Protein AF-A0A1C7W2R6-F1 (afdb_monomer)

Mean predicted aligned error: 15.73 Å

Sequence (231 aa):
MIGLVIIVICIFISVFCYKKIASSSRNKGYGSVRTFFTASISSVFLFIITMGIGVANFFPRDKNSNTVDVPKVPMIKWITSQNMEQVHTLIDKDLKENPALTRKILKEISLYTKDSVERTVAELTYIKYGVGMNEYESILKTTSCFMDFKNGMQRAHSVYSNETRSWQSLNDFKRDIGNGSILQAEIDYRERFNKENMATQKVLKDRFEVCEYNTAQSMKNHLTRQRPVSN

Secondary structure (DSSP, 8-state):
-HHHHHHHHHHHHHHHHHHHHHHHHHHTT--HHHHHHHHHHHHHHHHHHHHHHHHHHHSPPPTTS-----TT------SS-S-HHHHHHHHHHHHHH-HHHHHHHHHHHHHSPTT-HHHHHHHHHHHHHSS-HHHHHHHHTTSHHHHHHHHHHHHHHHHHHHHHHTPPPTTGGGG-TTTTHHHHHHHHHHHHHHHHHHHHHHHHHHHHHHHHHHHHHHSSS----PPP---

Structure (mmCIF, N/CA/C/O backbone):
data_AF-A0A1C7W2R6-F1
#
_entry.id   AF-A0A1C7W2R6-F1
#
loop_
_atom_site.group_PDB
_atom_site.id
_atom_site.type_symbol
_atom_site.label_atom_id
_atom_site.label_alt_id
_atom_site.label_comp_id
_atom_site.label_asym_id
_atom_site.label_entity_id
_atom_site.label_seq_id
_atom_site.pdbx_PDB_ins_code
_atom_site.Cartn_x
_atom_site.Cartn_y
_atom_site.Cartn_z
_atom_site.occupancy
_atom_site.B_iso_or_equiv
_atom_site.auth_seq_id
_atom_site.auth_comp_id
_atom_site.auth_asym_id
_atom_site.auth_atom_id
_atom_site.pdbx_PDB_model_num
ATOM 1 N N . MET A 1 1 ? -13.304 -40.517 -1.888 1.00 57.78 1 MET A N 1
ATOM 2 C CA . MET A 1 1 ? -13.690 -41.295 -3.092 1.00 57.78 1 MET A CA 1
ATOM 3 C C . MET A 1 1 ? -14.846 -40.661 -3.870 1.00 57.78 1 MET A C 1
ATOM 5 O O . MET A 1 1 ? -14.720 -40.529 -5.077 1.00 57.78 1 MET A O 1
ATOM 9 N N . ILE A 1 2 ? -15.911 -40.182 -3.215 1.00 61.28 2 ILE A N 1
ATOM 10 C CA . ILE A 1 2 ? -17.090 -39.566 -3.868 1.00 61.28 2 ILE A CA 1
ATOM 11 C C . ILE A 1 2 ? -16.753 -38.342 -4.744 1.00 61.28 2 ILE A C 1
ATOM 13 O O . ILE A 1 2 ? -17.258 -38.233 -5.856 1.00 61.28 2 ILE A O 1
ATOM 17 N N . GLY A 1 3 ? -15.839 -37.465 -4.311 1.00 59.97 3 GLY A N 1
ATOM 18 C CA . GLY A 1 3 ? -15.418 -36.312 -5.124 1.00 59.97 3 GLY A CA 1
ATOM 19 C C . GLY A 1 3 ? -14.763 -36.699 -6.458 1.00 59.97 3 GLY A C 1
ATOM 20 O O . GLY A 1 3 ? -14.994 -36.049 -7.472 1.00 59.97 3 GLY A O 1
ATOM 21 N N . LEU A 1 4 ? -14.019 -37.809 -6.485 1.00 67.06 4 LEU A N 1
ATOM 22 C CA . LEU A 1 4 ? -13.398 -38.330 -7.706 1.00 67.06 4 LEU A CA 1
ATOM 23 C C . LEU A 1 4 ? -14.471 -38.883 -8.661 1.00 67.06 4 LEU A C 1
ATOM 25 O O . LEU A 1 4 ? -14.407 -38.638 -9.860 1.00 67.06 4 LEU A O 1
ATOM 29 N N . VAL A 1 5 ? -15.517 -39.524 -8.125 1.00 74.44 5 VAL A N 1
ATOM 30 C CA . VAL A 1 5 ? -16.673 -40.001 -8.906 1.00 74.44 5 VAL A CA 1
ATOM 31 C C . VAL A 1 5 ? -17.418 -38.837 -9.574 1.00 74.44 5 VAL A C 1
ATOM 33 O O . VAL A 1 5 ? -17.753 -38.927 -10.752 1.00 74.44 5 VAL A O 1
ATOM 36 N N . ILE A 1 6 ? -17.613 -37.714 -8.874 1.00 68.62 6 ILE A N 1
ATOM 37 C CA . ILE A 1 6 ? -18.272 -36.519 -9.432 1.00 68.62 6 ILE A CA 1
ATOM 38 C C . ILE A 1 6 ? -17.428 -35.895 -10.547 1.00 68.62 6 ILE A C 1
ATOM 40 O O . ILE A 1 6 ? -17.962 -35.562 -11.602 1.00 68.62 6 ILE A O 1
ATOM 44 N N . ILE A 1 7 ? -16.109 -35.790 -10.356 1.00 71.88 7 ILE A N 1
ATOM 45 C CA . ILE A 1 7 ? -15.194 -35.286 -11.390 1.00 71.88 7 ILE A CA 1
ATOM 46 C C . ILE A 1 7 ? -15.281 -36.155 -12.648 1.00 71.88 7 ILE A C 1
ATOM 48 O O . ILE A 1 7 ? -15.404 -35.626 -13.752 1.00 71.88 7 ILE A O 1
ATOM 52 N N . VAL A 1 8 ? -15.293 -37.480 -12.488 1.00 78.25 8 VAL A N 1
ATOM 53 C CA . VAL A 1 8 ? -15.426 -38.420 -13.607 1.00 78.25 8 VAL A CA 1
ATOM 54 C C . VAL A 1 8 ? -16.766 -38.231 -14.329 1.00 78.25 8 VAL A C 1
ATOM 56 O O . VAL A 1 8 ? -16.780 -38.124 -15.554 1.00 78.25 8 VAL A O 1
ATOM 59 N N . ILE A 1 9 ? -17.880 -38.091 -13.602 1.00 77.62 9 ILE A N 1
ATOM 60 C CA . ILE A 1 9 ? -19.207 -37.832 -14.194 1.00 77.62 9 ILE A CA 1
ATOM 61 C C . ILE A 1 9 ? -19.229 -36.498 -14.960 1.00 77.62 9 ILE A C 1
ATOM 63 O O . ILE A 1 9 ? -19.715 -36.447 -16.091 1.00 77.62 9 ILE A O 1
ATOM 67 N N . CYS A 1 10 ? -18.653 -35.431 -14.400 1.00 69.88 10 CYS A N 1
ATOM 68 C CA . CYS A 1 10 ? -18.562 -34.126 -15.062 1.00 69.88 10 CYS A CA 1
ATOM 69 C C . CYS A 1 10 ? -17.722 -34.185 -16.349 1.00 69.88 10 CYS A C 1
ATOM 71 O O . CYS A 1 10 ? -18.088 -33.562 -17.348 1.00 69.88 10 CYS A O 1
ATOM 73 N N . ILE A 1 11 ? -16.636 -34.967 -16.361 1.00 76.75 11 ILE A N 1
ATOM 74 C CA . ILE A 1 11 ? -15.824 -35.204 -17.565 1.00 76.75 11 ILE A CA 1
ATOM 75 C C . ILE A 1 11 ? -16.655 -35.927 -18.633 1.00 76.75 11 ILE A C 1
ATOM 77 O O . ILE A 1 11 ? -16.684 -35.483 -19.781 1.00 76.75 11 ILE A O 1
ATOM 81 N N . PHE A 1 12 ? -17.387 -36.985 -18.267 1.00 78.56 12 PHE A N 1
ATOM 82 C CA . PHE A 1 12 ? -18.244 -37.716 -19.208 1.00 78.56 12 PHE A CA 1
ATOM 83 C C . PHE A 1 12 ? -19.330 -36.825 -19.826 1.00 78.56 12 PHE A C 1
ATOM 85 O O . PHE A 1 12 ? -19.518 -36.847 -21.044 1.00 78.56 12 PHE A O 1
ATOM 92 N N . ILE A 1 13 ? -20.003 -36.000 -19.018 1.00 74.69 13 ILE A N 1
ATOM 93 C CA . ILE A 1 13 ? -21.027 -35.057 -19.499 1.00 74.69 13 ILE A CA 1
ATOM 94 C C . ILE A 1 13 ? -20.403 -34.012 -20.436 1.00 74.69 13 ILE A C 1
ATOM 96 O O . ILE A 1 13 ? -20.948 -33.740 -21.506 1.00 74.69 13 ILE A O 1
ATOM 100 N N . SER A 1 14 ? -19.237 -33.465 -20.079 1.00 70.69 14 SER A N 1
ATOM 101 C CA . SER A 1 14 ? -18.524 -32.469 -20.886 1.00 70.69 14 SER A CA 1
ATOM 102 C C . SER A 1 14 ? -18.114 -33.021 -22.258 1.00 70.69 14 SER A C 1
ATOM 104 O O . SER A 1 14 ? -18.390 -32.400 -23.288 1.00 70.69 14 SER A O 1
ATOM 106 N N . VAL A 1 15 ? -17.558 -34.239 -22.300 1.00 75.38 15 VAL A N 1
ATOM 107 C CA . VAL A 1 15 ? -17.177 -34.924 -23.549 1.00 75.38 15 VAL A CA 1
ATOM 108 C C . VAL A 1 15 ? -18.403 -35.246 -24.409 1.00 75.38 15 VAL A C 1
ATOM 110 O O . VAL A 1 15 ? -18.366 -35.085 -25.632 1.00 75.38 15 VAL A O 1
ATOM 113 N N . PHE A 1 16 ? -19.513 -35.659 -23.792 1.00 74.75 16 PHE A N 1
ATOM 114 C CA . PHE A 1 16 ? -20.752 -35.954 -24.510 1.00 74.75 16 PHE A CA 1
ATOM 115 C C . PHE A 1 16 ? -21.363 -34.695 -25.146 1.00 74.75 16 PHE A C 1
ATOM 117 O O . PHE A 1 16 ? -21.721 -34.700 -26.329 1.00 74.75 16 PHE A O 1
ATOM 124 N N . CYS A 1 17 ? -21.410 -33.589 -24.397 1.00 70.25 17 CYS A N 1
ATOM 125 C CA . CYS A 1 17 ? -21.855 -32.287 -24.893 1.00 70.25 17 CYS A CA 1
ATOM 126 C C . CYS A 1 17 ? -20.946 -31.767 -26.012 1.00 70.25 17 CYS A C 1
ATOM 128 O O . CYS A 1 17 ? -21.448 -31.343 -27.055 1.00 70.25 17 CYS A O 1
ATOM 130 N N . TYR A 1 18 ? -19.624 -31.885 -25.853 1.00 73.75 18 TYR A N 1
ATOM 131 C CA . TYR A 1 18 ? -18.657 -31.528 -26.890 1.00 73.75 18 TYR A CA 1
ATOM 132 C C . TYR A 1 18 ? -18.916 -32.299 -28.190 1.00 73.75 18 TYR A C 1
ATOM 134 O O . TYR A 1 18 ? -19.036 -31.692 -29.254 1.00 73.75 18 TYR A O 1
ATOM 142 N N . LYS A 1 19 ? -19.081 -33.628 -28.119 1.00 72.69 19 LYS A N 1
ATOM 143 C CA . LYS A 1 19 ? -19.303 -34.475 -29.303 1.00 72.69 19 LYS A CA 1
ATOM 144 C C . LYS A 1 19 ? -20.592 -34.102 -30.045 1.00 72.69 19 LYS A C 1
ATOM 146 O O . LYS A 1 19 ? -20.582 -34.028 -31.273 1.00 72.69 19 LYS A O 1
ATOM 151 N N . LYS A 1 20 ? -21.673 -33.814 -29.310 1.00 73.94 20 LYS A N 1
ATOM 152 C CA . LYS A 1 20 ? -22.982 -33.425 -29.867 1.00 73.94 20 LYS A CA 1
ATOM 153 C C . LYS A 1 20 ? -22.972 -32.023 -30.490 1.00 73.94 20 LYS A C 1
ATOM 155 O O . LYS A 1 20 ? -23.588 -31.802 -31.534 1.00 73.94 20 LYS A O 1
ATOM 160 N N . ILE A 1 21 ? -22.261 -31.074 -29.879 1.00 67.00 21 ILE A N 1
ATOM 161 C CA . ILE A 1 21 ? -22.125 -29.705 -30.399 1.00 67.00 21 ILE A CA 1
ATOM 162 C C . ILE A 1 21 ? -21.193 -29.688 -31.616 1.00 67.00 21 ILE A C 1
ATOM 164 O O . ILE A 1 21 ? -21.527 -29.083 -32.632 1.00 67.00 21 ILE A O 1
ATOM 168 N N . ALA A 1 22 ? -20.073 -30.411 -31.566 1.00 65.88 22 ALA A N 1
ATOM 169 C CA . ALA A 1 22 ? -19.141 -30.517 -32.683 1.00 65.88 22 ALA A CA 1
ATOM 170 C C . ALA A 1 22 ? -19.785 -31.165 -33.922 1.00 65.88 22 ALA A C 1
ATOM 172 O O . ALA A 1 22 ? -19.548 -30.702 -35.039 1.00 65.88 22 ALA A O 1
ATOM 173 N N . SER A 1 23 ? -20.637 -32.188 -33.754 1.00 72.00 23 SER A N 1
ATOM 174 C CA . SER A 1 23 ? -21.376 -32.788 -34.876 1.00 72.00 23 SER A CA 1
ATOM 175 C C . SER A 1 23 ? -22.436 -31.843 -35.450 1.00 72.00 23 SER A C 1
ATOM 177 O O . SER A 1 23 ? -22.565 -31.733 -36.665 1.00 72.00 23 SER A O 1
ATOM 179 N N . SER A 1 24 ? -23.158 -31.109 -34.595 1.00 67.88 24 SER A N 1
ATOM 180 C CA . SER A 1 24 ? -24.162 -30.125 -35.026 1.00 67.88 24 SER A CA 1
ATOM 181 C C . SER A 1 24 ? -23.537 -28.954 -35.797 1.00 67.88 24 SER A C 1
ATOM 183 O O . SER A 1 24 ? -24.044 -28.550 -36.842 1.00 67.88 24 SER A O 1
ATOM 185 N N . SER A 1 25 ? -22.391 -28.447 -35.335 1.00 59.25 25 SER A N 1
ATOM 186 C CA . SER A 1 25 ? -21.660 -27.358 -35.996 1.00 59.25 25 SER A CA 1
ATOM 187 C C . SER A 1 25 ? -21.009 -27.792 -37.313 1.00 59.25 25 SER A C 1
ATOM 189 O O . SER A 1 25 ? -21.020 -27.020 -38.273 1.00 59.25 25 SER A O 1
ATOM 191 N N . ARG A 1 26 ? -20.520 -29.041 -37.404 1.00 61.09 26 ARG A N 1
ATOM 192 C CA . ARG A 1 26 ? -20.046 -29.631 -38.670 1.00 61.09 26 ARG A CA 1
ATOM 193 C C . ARG A 1 26 ? -21.174 -29.787 -39.694 1.00 61.09 26 ARG A C 1
ATOM 195 O O . ARG A 1 26 ? -20.975 -29.424 -40.848 1.00 61.09 26 ARG A O 1
ATOM 202 N N . ASN A 1 27 ? -22.366 -30.218 -39.272 1.00 68.38 27 ASN A N 1
ATOM 203 C CA . ASN A 1 27 ? -23.533 -30.341 -40.159 1.00 68.38 27 ASN A CA 1
ATOM 204 C C . ASN A 1 27 ? -24.050 -28.989 -40.686 1.00 68.38 27 ASN A C 1
ATOM 206 O O . ASN A 1 27 ? -24.755 -28.957 -41.688 1.00 68.38 27 ASN A O 1
ATOM 210 N N . LYS A 1 28 ? -23.694 -27.872 -40.037 1.00 67.38 28 LYS A N 1
ATOM 211 C CA . LYS A 1 28 ? -24.046 -26.505 -40.458 1.00 67.38 28 LYS A CA 1
ATOM 212 C C . LYS A 1 28 ? -22.974 -25.822 -41.323 1.00 67.38 28 LYS A C 1
ATOM 214 O O . LYS A 1 28 ? -23.109 -24.642 -41.623 1.00 67.38 28 LYS A O 1
ATOM 219 N N . GLY A 1 29 ? -21.912 -26.534 -41.714 1.00 56.12 29 GLY A N 1
ATOM 220 C CA . GLY A 1 29 ? -20.885 -26.018 -42.630 1.00 56.12 29 GLY A CA 1
ATOM 221 C C . GLY A 1 29 ? -19.893 -25.022 -42.014 1.00 56.12 29 GLY A C 1
ATOM 222 O O . GLY A 1 29 ? -19.159 -24.360 -42.746 1.00 56.12 29 GLY A O 1
ATOM 223 N N . TYR A 1 30 ? -19.829 -24.897 -40.683 1.00 57.81 30 TYR A N 1
ATOM 224 C CA . TYR A 1 30 ? -18.840 -24.031 -40.035 1.00 57.81 30 TYR A CA 1
ATOM 225 C C . TYR A 1 30 ? -17.434 -24.640 -40.120 1.00 57.81 30 TYR A C 1
ATOM 227 O O . TYR A 1 30 ? -17.214 -25.789 -39.730 1.00 57.81 30 TYR A O 1
ATOM 235 N N . GLY A 1 31 ? -16.465 -23.844 -40.594 1.00 58.00 31 GLY A N 1
ATOM 236 C CA . GLY A 1 31 ? -15.065 -24.252 -40.744 1.00 58.00 31 GLY A CA 1
ATOM 237 C C . GLY A 1 31 ? -14.486 -24.916 -39.486 1.00 58.00 31 GLY A C 1
ATOM 238 O O . GLY A 1 31 ? -14.821 -24.549 -38.357 1.00 58.00 31 GLY A O 1
ATOM 239 N N . SER A 1 32 ? -13.604 -25.900 -39.695 1.00 59.94 32 SER A N 1
ATOM 240 C CA . SER A 1 32 ? -13.095 -26.832 -38.669 1.00 59.94 32 SER A CA 1
ATOM 241 C C . SER A 1 32 ? -12.623 -26.145 -37.375 1.00 59.94 32 SER A C 1
ATOM 243 O O . SER A 1 32 ? -12.959 -26.581 -36.274 1.00 59.94 32 SER A O 1
ATOM 245 N N . VAL A 1 33 ? -11.928 -25.009 -37.504 1.00 59.56 33 VAL A N 1
ATOM 246 C CA . VAL A 1 33 ? -11.376 -24.242 -36.374 1.00 59.56 33 VAL A CA 1
ATOM 247 C C . VAL A 1 33 ? -12.474 -23.567 -35.546 1.00 59.56 33 VAL A C 1
ATOM 249 O O . VAL A 1 33 ? -12.454 -23.6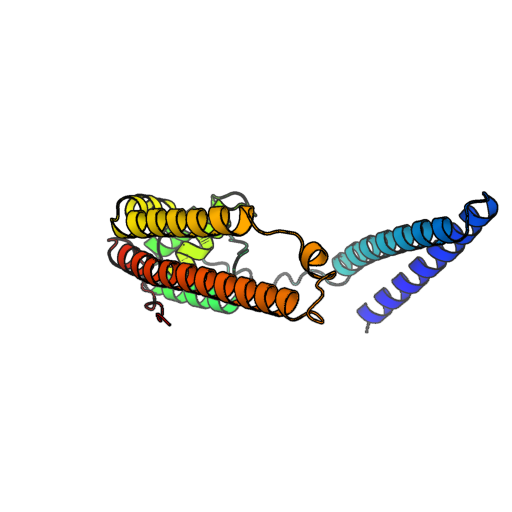20 -34.319 1.00 59.56 33 VAL A O 1
ATOM 252 N N . ARG A 1 34 ? -13.484 -22.978 -36.198 1.00 59.34 34 ARG A N 1
ATOM 253 C CA . ARG A 1 34 ? -14.573 -22.264 -35.511 1.00 59.34 34 ARG A CA 1
ATOM 254 C C . ARG A 1 34 ? -15.457 -23.233 -34.726 1.00 59.34 34 ARG A C 1
ATOM 256 O O . ARG A 1 34 ? -15.836 -22.946 -33.597 1.00 59.34 34 ARG A O 1
ATOM 263 N N . THR A 1 35 ? -15.687 -24.422 -35.279 1.00 60.41 35 THR A N 1
ATOM 264 C CA . THR A 1 35 ? -16.398 -25.510 -34.597 1.00 60.41 35 THR A CA 1
ATOM 265 C C . THR A 1 35 ? -15.650 -26.003 -33.353 1.00 60.41 35 THR A C 1
ATOM 267 O O . THR A 1 35 ? -16.279 -26.243 -32.322 1.00 60.41 35 THR A O 1
ATOM 270 N N . PHE A 1 36 ? -14.318 -26.100 -33.418 1.00 64.25 36 PHE A N 1
ATOM 271 C CA . PHE A 1 36 ? -13.489 -26.522 -32.287 1.00 64.25 36 PHE A CA 1
ATOM 272 C C . PHE A 1 36 ? -13.554 -25.536 -31.112 1.00 64.25 36 PHE A C 1
ATOM 274 O O . PHE A 1 36 ? -13.775 -25.952 -29.975 1.00 64.25 36 PHE A O 1
ATOM 281 N N . PHE A 1 37 ? -13.433 -24.231 -31.377 1.00 66.50 37 PHE A N 1
ATOM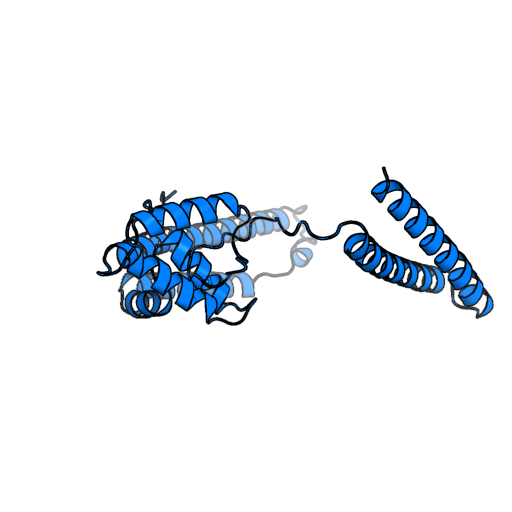 282 C CA . PHE A 1 37 ? -13.510 -23.216 -30.322 1.00 66.50 37 PHE A CA 1
ATOM 283 C C . PHE A 1 37 ? -14.911 -23.106 -29.720 1.00 66.50 37 PHE A C 1
ATOM 285 O O . PHE A 1 37 ? -15.046 -23.086 -28.499 1.00 66.50 37 PHE A O 1
ATOM 292 N N . THR A 1 38 ? -15.966 -23.094 -30.541 1.00 66.50 38 THR A N 1
ATOM 293 C CA . THR A 1 38 ? -17.341 -22.990 -30.029 1.00 66.50 38 THR A CA 1
ATOM 294 C C . THR A 1 38 ? -17.730 -24.201 -29.177 1.00 66.50 38 THR A C 1
ATOM 296 O O . THR A 1 38 ? -18.349 -24.033 -28.126 1.00 66.50 38 THR A O 1
ATOM 299 N N . ALA A 1 39 ? -17.334 -25.413 -29.578 1.00 61.34 39 ALA A N 1
ATOM 300 C CA . ALA A 1 39 ? -17.608 -26.618 -28.800 1.00 61.34 39 ALA A CA 1
ATOM 301 C C . ALA A 1 39 ? -16.783 -26.673 -27.501 1.00 61.34 39 ALA A C 1
ATOM 303 O O . ALA A 1 39 ? -17.347 -26.975 -26.452 1.00 61.34 39 ALA A O 1
ATOM 304 N N . SER A 1 40 ? -15.490 -26.323 -27.549 1.00 66.94 40 SER A N 1
ATOM 305 C CA . SER A 1 40 ? -14.607 -26.324 -26.370 1.00 66.94 40 SER A CA 1
ATOM 306 C C . SER A 1 40 ? -15.004 -25.277 -25.328 1.00 66.94 40 SER A C 1
ATOM 308 O O . SER A 1 40 ? -15.024 -25.562 -24.133 1.00 66.94 40 SER A O 1
ATOM 310 N N . ILE A 1 41 ? -15.367 -24.066 -25.760 1.00 71.94 41 ILE A N 1
ATOM 311 C CA . ILE A 1 41 ? -15.799 -23.004 -24.843 1.00 71.94 41 ILE A CA 1
ATOM 312 C C . ILE A 1 41 ? -17.105 -23.416 -24.151 1.00 71.94 41 ILE A C 1
ATOM 314 O O . ILE A 1 41 ? -17.214 -23.332 -22.928 1.00 71.94 41 ILE A O 1
ATOM 318 N N . SER A 1 42 ? -18.073 -23.940 -24.908 1.00 67.88 42 SER A N 1
ATOM 319 C CA . SER A 1 42 ? -19.353 -24.387 -2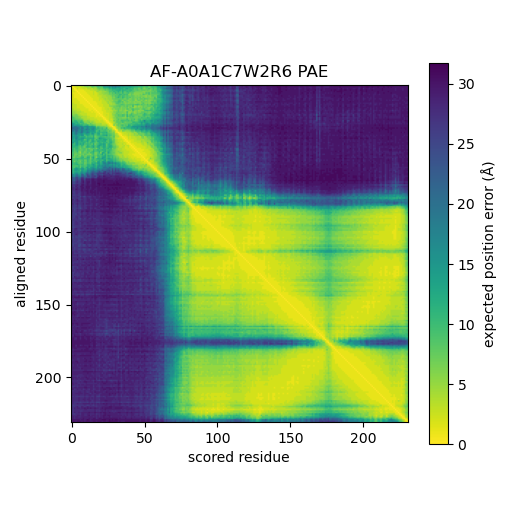4.350 1.00 67.88 42 SER A CA 1
ATOM 320 C C . SER A 1 42 ? -19.196 -25.534 -23.342 1.00 67.88 42 SER A C 1
ATOM 322 O O . SER A 1 42 ? -19.853 -25.520 -22.299 1.00 67.88 42 SER A O 1
ATOM 324 N N . SER A 1 43 ? -18.301 -26.494 -23.600 1.00 67.94 43 SER A N 1
ATOM 325 C CA . SER A 1 43 ? -18.066 -27.622 -22.693 1.00 67.94 43 SER A CA 1
ATOM 326 C C . SER A 1 43 ? -17.350 -27.210 -21.401 1.00 67.94 43 SER A C 1
ATOM 328 O O . SER A 1 43 ? -17.672 -27.731 -20.335 1.00 67.94 43 SER A O 1
ATOM 330 N N . VAL A 1 44 ? -16.432 -26.236 -21.461 1.00 72.50 44 VAL A N 1
ATOM 331 C CA . VAL A 1 44 ? -15.763 -25.684 -20.267 1.00 72.50 44 VAL A CA 1
ATOM 332 C C . VAL A 1 44 ? -16.751 -24.920 -19.384 1.00 72.50 44 VAL A C 1
ATOM 334 O O . VAL A 1 44 ? -16.760 -25.119 -18.170 1.00 72.50 44 VAL A O 1
ATOM 337 N N . PHE A 1 45 ? -17.633 -24.106 -19.970 1.00 74.81 45 PHE A N 1
ATOM 338 C CA . PHE A 1 45 ? -18.662 -23.399 -19.200 1.00 74.81 45 PHE A CA 1
ATOM 339 C C . PHE A 1 45 ? -19.628 -24.360 -18.499 1.00 74.81 45 PHE A C 1
ATOM 341 O O . PHE A 1 45 ? -19.913 -24.188 -17.313 1.00 74.81 45 PHE A O 1
ATOM 348 N N . LEU A 1 46 ? -20.084 -25.407 -19.194 1.00 71.00 46 LEU A N 1
ATOM 349 C CA . LEU A 1 46 ? -20.918 -26.450 -18.593 1.00 71.00 46 LEU A CA 1
ATOM 350 C C . LEU A 1 46 ? -20.190 -27.174 -17.458 1.00 71.00 46 LEU A C 1
ATOM 352 O O . LEU A 1 46 ? -20.773 -27.370 -16.394 1.00 71.00 46 LEU A O 1
ATOM 356 N N . PHE A 1 47 ? -18.912 -27.507 -17.645 1.00 72.44 47 PHE A N 1
ATOM 357 C CA . PHE A 1 47 ? -18.099 -28.134 -16.608 1.00 72.44 47 PHE A CA 1
ATOM 358 C C . PHE A 1 47 ? -18.022 -27.266 -15.344 1.00 72.44 47 PHE A C 1
ATOM 360 O O . PHE A 1 47 ? -18.326 -27.756 -14.260 1.00 72.44 47 PHE A O 1
ATOM 367 N N . ILE A 1 48 ? -17.727 -25.968 -15.473 1.00 75.62 48 ILE A N 1
ATOM 368 C CA . ILE A 1 48 ? -17.647 -25.036 -14.334 1.00 75.62 48 ILE A CA 1
ATOM 369 C C . ILE A 1 48 ? -18.989 -24.932 -13.598 1.00 75.62 48 ILE A C 1
ATOM 371 O O . ILE A 1 48 ? -19.017 -24.988 -12.370 1.00 75.62 48 ILE A O 1
ATOM 375 N N . ILE A 1 49 ? -20.107 -24.835 -14.325 1.00 75.62 49 ILE A N 1
ATOM 376 C CA . ILE A 1 49 ? -21.445 -24.749 -13.717 1.00 75.62 49 ILE A CA 1
ATOM 377 C C . ILE A 1 49 ? -21.790 -26.053 -12.985 1.00 75.62 49 ILE A C 1
ATOM 379 O O . ILE A 1 49 ? -22.204 -26.023 -11.826 1.00 75.62 49 ILE A O 1
ATOM 383 N N . THR A 1 50 ? -21.575 -27.209 -13.622 1.00 69.12 50 THR A N 1
ATOM 384 C CA . THR A 1 50 ? -21.853 -28.519 -13.004 1.00 69.12 50 THR A CA 1
ATOM 385 C C . THR A 1 50 ? -20.952 -28.806 -11.808 1.00 69.12 50 THR A C 1
ATOM 387 O O . THR A 1 50 ? -21.422 -29.344 -10.809 1.00 69.12 50 THR A O 1
ATOM 390 N N . MET A 1 51 ? -19.686 -28.391 -11.861 1.00 69.38 51 MET A N 1
ATOM 391 C CA . MET A 1 51 ? -18.747 -28.515 -10.753 1.00 69.38 51 MET A CA 1
ATOM 392 C C . MET A 1 51 ? -19.114 -27.560 -9.615 1.00 69.38 51 MET A C 1
ATOM 394 O O . MET A 1 51 ? -19.085 -27.973 -8.464 1.00 69.38 51 MET A O 1
ATOM 398 N N . GLY A 1 52 ? -19.535 -26.327 -9.906 1.00 67.56 52 GLY A N 1
ATOM 399 C CA . GLY A 1 52 ? -20.002 -25.380 -8.891 1.00 67.56 52 GLY A CA 1
ATOM 400 C C . GLY A 1 52 ? -21.223 -25.892 -8.123 1.00 67.56 52 GLY A C 1
ATOM 401 O O . GLY A 1 52 ? -21.238 -25.857 -6.894 1.00 67.56 52 GLY A O 1
ATOM 402 N N . ILE A 1 53 ? -22.213 -26.442 -8.833 1.00 70.25 53 ILE A N 1
ATOM 403 C CA . ILE A 1 53 ? -23.417 -27.023 -8.218 1.00 70.25 53 ILE A CA 1
ATOM 404 C C . ILE A 1 53 ? -23.085 -28.338 -7.492 1.00 70.25 53 ILE A C 1
ATOM 406 O O . ILE A 1 53 ? -23.535 -28.561 -6.369 1.00 70.25 53 ILE A O 1
ATOM 410 N N . GLY A 1 54 ? -22.273 -29.202 -8.109 1.00 61.19 54 GLY A N 1
ATOM 411 C CA . GLY A 1 54 ? -21.870 -30.486 -7.537 1.00 61.19 54 GLY A CA 1
ATOM 412 C C . GLY A 1 54 ? -21.037 -30.328 -6.266 1.00 61.19 54 GLY A C 1
ATOM 413 O O . GLY A 1 54 ? -21.295 -30.997 -5.271 1.00 61.19 54 GLY A O 1
ATOM 414 N N . VAL A 1 55 ? -20.082 -29.398 -6.250 1.00 60.47 55 VAL A N 1
ATOM 415 C CA . VAL A 1 55 ? -19.256 -29.125 -5.067 1.00 60.47 55 VAL A CA 1
ATOM 416 C C . VAL A 1 55 ? -20.093 -28.502 -3.948 1.00 60.47 55 VAL A C 1
ATOM 418 O O . VAL A 1 55 ? -19.949 -28.918 -2.804 1.00 60.47 55 VAL A O 1
ATOM 421 N N . ALA A 1 56 ? -21.014 -27.582 -4.259 1.00 57.44 56 ALA A N 1
ATOM 422 C CA . ALA A 1 56 ? -21.862 -26.935 -3.253 1.00 57.44 56 ALA A CA 1
ATOM 423 C C . ALA A 1 56 ? -22.849 -27.893 -2.556 1.00 57.44 56 ALA A C 1
ATOM 425 O O . ALA A 1 56 ? -23.152 -27.695 -1.381 1.00 57.44 56 ALA A O 1
ATOM 426 N N . ASN A 1 57 ? -23.332 -28.928 -3.254 1.00 56.44 57 ASN A N 1
ATOM 427 C CA . ASN A 1 57 ? -24.285 -29.896 -2.696 1.00 56.44 57 ASN A CA 1
ATOM 428 C C . ASN A 1 57 ? -23.621 -31.109 -2.021 1.00 56.44 57 ASN A C 1
ATOM 430 O O . ASN A 1 57 ? -24.217 -31.689 -1.118 1.00 56.44 57 ASN A O 1
ATOM 434 N N . PHE A 1 58 ? -22.412 -31.507 -2.438 1.00 56.12 58 PHE A N 1
ATOM 435 C CA . PHE A 1 58 ? -21.737 -32.705 -1.907 1.00 56.12 58 PHE A CA 1
ATOM 436 C C . PHE A 1 58 ? -20.634 -32.416 -0.890 1.00 56.12 58 PHE A C 1
ATOM 438 O O . PHE A 1 58 ? -20.290 -33.302 -0.109 1.00 56.12 58 PHE A O 1
ATOM 445 N N . PHE A 1 59 ? -20.119 -31.188 -0.857 1.00 51.94 59 PHE A N 1
ATOM 446 C CA . PHE A 1 59 ? -19.373 -30.663 0.279 1.00 51.94 59 PHE A CA 1
ATOM 447 C C . PHE A 1 59 ? -20.269 -29.637 0.970 1.00 51.94 59 PHE A C 1
ATOM 449 O O . PHE A 1 59 ? -20.099 -28.435 0.740 1.00 51.94 59 PHE A O 1
ATOM 456 N N . PRO A 1 60 ? -21.264 -30.071 1.776 1.00 47.88 60 PRO A N 1
ATOM 457 C CA . PRO A 1 60 ? -21.927 -29.143 2.670 1.00 47.88 60 PRO A CA 1
ATOM 458 C C . PRO A 1 60 ? -20.822 -28.460 3.463 1.00 47.88 60 PRO A C 1
ATOM 460 O O . PRO A 1 60 ? -20.008 -29.111 4.115 1.00 47.88 60 PRO A O 1
ATOM 463 N N . ARG A 1 61 ? -20.749 -27.140 3.308 1.00 41.12 61 ARG A N 1
ATOM 464 C CA . ARG A 1 61 ? -19.843 -26.280 4.056 1.00 41.12 61 ARG A CA 1
ATOM 465 C C . ARG A 1 61 ? -19.974 -26.691 5.518 1.00 41.12 61 ARG A C 1
ATOM 467 O O . ARG A 1 61 ? -21.080 -26.598 6.056 1.00 41.12 61 ARG A O 1
ATOM 474 N N . ASP A 1 62 ? -18.897 -27.192 6.119 1.00 39.81 62 ASP A N 1
ATOM 475 C CA . ASP A 1 62 ? -18.907 -27.507 7.541 1.00 39.81 62 ASP A CA 1
ATOM 476 C C . ASP A 1 62 ? -19.438 -26.274 8.267 1.00 39.81 62 ASP A C 1
ATOM 478 O O . ASP A 1 62 ? -18.868 -25.184 8.174 1.00 39.81 62 ASP A O 1
ATOM 482 N N . LYS A 1 63 ? -20.549 -26.435 8.995 1.00 42.78 63 LYS A N 1
ATOM 483 C CA . LYS A 1 63 ? -21.077 -25.388 9.884 1.00 42.78 63 LYS A CA 1
ATOM 484 C C . LYS A 1 63 ? -20.081 -25.030 10.998 1.00 42.78 63 LYS A C 1
ATOM 486 O O . LYS A 1 63 ? -20.300 -24.059 11.706 1.00 42.78 63 LYS A O 1
ATOM 491 N N . ASN A 1 64 ? -18.972 -25.768 11.075 1.00 43.09 64 ASN A N 1
ATOM 492 C CA . ASN A 1 64 ? -17.822 -25.532 11.931 1.00 43.09 64 ASN A CA 1
ATOM 493 C C . ASN A 1 64 ? -16.567 -25.106 11.144 1.00 43.09 64 ASN A C 1
ATOM 495 O O . ASN A 1 64 ? -15.453 -25.350 11.598 1.00 43.09 64 ASN A O 1
ATOM 499 N N . SER A 1 65 ? -16.694 -24.434 9.990 1.00 39.22 65 SER A N 1
ATOM 500 C CA . SER A 1 65 ? -15.578 -23.628 9.471 1.00 39.22 65 SER A CA 1
ATOM 501 C C . SER A 1 65 ? -15.449 -22.356 10.319 1.00 39.22 65 SER A C 1
ATOM 503 O O . SER A 1 65 ? -15.899 -21.289 9.905 1.00 39.22 65 SER A O 1
ATOM 505 N N . ASN A 1 66 ? -14.927 -22.523 11.539 1.00 44.72 66 ASN A N 1
ATOM 506 C CA . ASN A 1 66 ? -14.486 -21.517 12.509 1.00 44.72 66 ASN A CA 1
ATOM 507 C C . ASN A 1 66 ? -14.999 -20.098 12.249 1.00 44.72 66 ASN A C 1
ATOM 509 O O . ASN A 1 66 ? -14.261 -19.157 11.960 1.00 44.72 66 ASN A O 1
ATOM 513 N N . THR A 1 67 ? -16.308 -19.954 12.398 1.00 40.97 67 THR A N 1
ATOM 514 C CA . THR A 1 67 ? -16.918 -18.698 12.780 1.00 40.97 67 THR A CA 1
ATOM 515 C C . THR A 1 67 ? -16.494 -18.462 14.220 1.00 40.97 67 THR A C 1
ATOM 517 O O . THR A 1 67 ? -17.051 -19.067 15.135 1.00 40.97 67 THR A O 1
ATOM 520 N N . VAL A 1 68 ? -15.460 -17.649 14.429 1.00 38.75 68 VAL A N 1
ATOM 521 C CA . VAL A 1 68 ? -15.148 -17.175 15.776 1.00 38.75 68 VAL A CA 1
ATOM 522 C C . VAL A 1 68 ? -16.303 -16.269 16.181 1.00 38.75 68 VAL A C 1
ATOM 524 O O . VAL A 1 68 ? -16.390 -15.119 15.750 1.00 38.75 68 VAL A O 1
ATOM 527 N N . ASP A 1 69 ? -17.216 -16.819 16.973 1.00 38.09 69 ASP A N 1
ATOM 528 C CA . ASP A 1 69 ? -18.243 -16.072 17.683 1.00 38.09 69 ASP A CA 1
ATOM 529 C C . ASP A 1 69 ? -17.539 -15.323 18.826 1.00 38.09 69 ASP A C 1
ATOM 531 O O . ASP A 1 69 ? -17.599 -15.689 19.999 1.00 38.09 69 ASP A O 1
ATOM 535 N N . VAL A 1 70 ? -16.750 -14.302 18.467 1.00 41.28 70 VAL A N 1
ATOM 536 C CA . VAL A 1 70 ? -16.266 -13.325 19.441 1.00 41.28 70 VAL A CA 1
ATOM 537 C C . VAL A 1 70 ? -17.524 -12.610 19.926 1.00 41.28 70 VAL A C 1
ATOM 539 O O . VAL A 1 70 ? -18.185 -11.961 19.106 1.00 41.28 70 VAL A O 1
ATOM 542 N N . PRO A 1 71 ? -17.891 -12.684 21.218 1.00 39.44 71 PRO A N 1
ATOM 543 C CA . PRO A 1 71 ? -19.159 -12.145 21.682 1.00 39.44 71 PRO A CA 1
ATOM 544 C C . PRO A 1 71 ? -19.237 -10.652 21.328 1.00 39.44 71 PRO A C 1
ATOM 546 O O . PRO A 1 71 ? -18.504 -9.833 21.888 1.00 39.44 71 PRO A O 1
ATOM 549 N N . LYS A 1 72 ? -20.121 -10.315 20.377 1.00 42.69 72 LYS A N 1
ATOM 550 C CA . LYS A 1 72 ? -20.373 -8.968 19.823 1.00 42.69 72 LYS A CA 1
ATOM 551 C C . LYS A 1 72 ? -19.289 -8.352 18.913 1.00 42.69 72 LYS A C 1
ATOM 553 O O . LYS A 1 72 ? -19.131 -7.130 18.931 1.00 42.69 72 LYS A O 1
ATOM 558 N N . VAL A 1 73 ? -18.589 -9.122 18.077 1.00 44.88 73 VAL A N 1
ATOM 559 C CA . VAL A 1 73 ? -17.832 -8.550 16.939 1.00 44.88 73 VAL A CA 1
ATOM 560 C C . VAL A 1 73 ? -18.469 -9.001 15.619 1.00 44.88 73 VAL A C 1
ATOM 562 O O . VAL A 1 73 ? -18.647 -10.200 15.423 1.00 44.88 73 VAL A O 1
ATOM 565 N N . PRO A 1 74 ? -18.861 -8.080 14.718 1.00 47.28 74 PRO A N 1
ATOM 566 C CA . PRO A 1 74 ? -19.462 -8.447 13.438 1.00 47.28 74 PRO A CA 1
ATOM 567 C C . PRO A 1 74 ? -18.506 -9.314 12.611 1.00 47.28 74 PRO A C 1
ATOM 569 O O . PRO A 1 74 ? -17.302 -9.071 12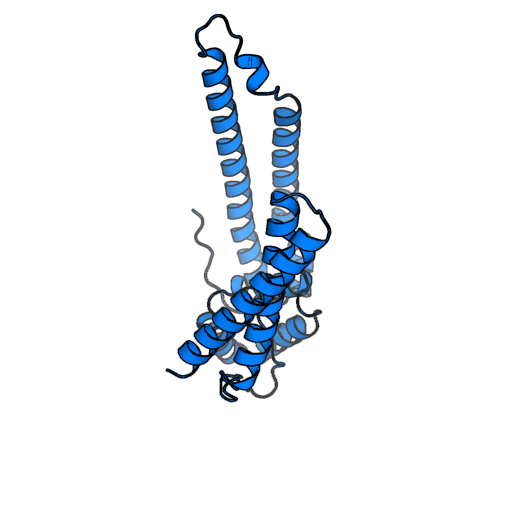.584 1.00 47.28 74 PRO A O 1
ATOM 572 N N . MET A 1 75 ? -19.048 -10.322 11.923 1.00 50.16 75 MET A N 1
ATOM 573 C CA . MET A 1 75 ? -18.285 -11.220 11.055 1.00 50.16 75 MET A CA 1
ATOM 574 C C . MET A 1 75 ? -17.589 -10.443 9.929 1.00 50.16 75 MET A C 1
ATOM 576 O O . MET A 1 75 ? -18.202 -10.082 8.921 1.00 50.16 75 MET A O 1
ATOM 580 N N . ILE A 1 76 ? -16.288 -10.202 10.073 1.00 59.50 76 ILE A N 1
ATOM 581 C CA . ILE A 1 76 ? -15.467 -9.608 9.018 1.00 59.50 76 ILE A CA 1
ATOM 582 C C . ILE A 1 76 ? -14.962 -10.750 8.137 1.00 59.50 76 ILE A C 1
ATOM 584 O O . ILE A 1 76 ? -14.154 -11.572 8.561 1.00 59.50 76 ILE A O 1
ATOM 588 N N . LYS A 1 77 ? -15.440 -10.815 6.889 1.00 63.56 77 LYS A N 1
ATOM 589 C CA . LYS A 1 77 ? -14.755 -11.579 5.843 1.00 63.56 77 LYS A CA 1
ATOM 590 C C . LYS A 1 77 ? -13.511 -10.782 5.455 1.00 63.56 77 LYS A C 1
ATOM 592 O O . LYS A 1 77 ? -13.664 -9.743 4.816 1.00 63.56 77 LYS A O 1
ATOM 597 N N . TRP A 1 78 ? -12.348 -11.248 5.891 1.00 68.06 78 TRP A N 1
ATOM 598 C CA . TRP A 1 78 ? -11.053 -10.647 5.589 1.00 68.06 78 TRP A CA 1
ATOM 599 C C . TRP A 1 78 ? -10.659 -10.965 4.149 1.00 68.06 78 TRP A C 1
ATOM 601 O O . TRP A 1 78 ? -10.836 -12.093 3.684 1.00 68.06 78 TRP A O 1
ATOM 611 N N . ILE A 1 79 ? -10.173 -9.957 3.436 1.00 60.78 79 ILE A N 1
ATOM 612 C CA . ILE A 1 79 ? -9.862 -10.025 2.001 1.00 60.78 79 ILE A CA 1
ATOM 613 C C . ILE A 1 79 ? -8.346 -10.074 1.790 1.00 60.78 79 ILE A C 1
ATOM 615 O O . ILE A 1 79 ? -7.857 -10.627 0.808 1.00 60.78 79 ILE A O 1
ATOM 619 N N . THR A 1 80 ? -7.600 -9.511 2.737 1.00 56.69 80 THR A N 1
ATOM 620 C CA . THR A 1 80 ? -6.191 -9.139 2.573 1.00 56.69 80 THR A CA 1
ATOM 621 C C . THR A 1 80 ? -5.188 -10.151 3.118 1.00 56.69 80 THR A C 1
ATOM 623 O O . THR A 1 80 ? -4.019 -10.100 2.739 1.00 56.69 80 THR A O 1
ATOM 626 N N . SER A 1 81 ? -5.610 -11.092 3.968 1.00 55.47 81 SER A N 1
ATOM 627 C CA . SER A 1 81 ? -4.699 -12.077 4.555 1.00 55.47 81 SER A CA 1
ATOM 628 C C . SER A 1 81 ? -4.729 -13.413 3.817 1.00 55.47 81 SER A C 1
ATOM 630 O O . SER A 1 81 ? -5.771 -14.060 3.718 1.00 55.47 81 SER A O 1
ATOM 632 N N . GLN A 1 82 ? -3.554 -13.871 3.376 1.00 55.34 82 GLN A N 1
ATOM 633 C CA . GLN A 1 82 ? -3.348 -15.254 2.933 1.00 55.34 82 GLN A CA 1
ATOM 634 C C . GLN A 1 82 ? -3.410 -16.250 4.107 1.00 55.34 82 GLN A C 1
ATOM 636 O O . GLN A 1 82 ? -3.629 -17.439 3.885 1.00 55.34 82 GLN A O 1
ATOM 641 N N . ASN A 1 83 ? -3.242 -15.776 5.351 1.00 73.50 83 ASN A N 1
ATOM 642 C CA . ASN A 1 83 ? -3.233 -16.592 6.561 1.00 73.50 83 ASN A CA 1
ATOM 643 C C . ASN A 1 83 ? -4.243 -16.072 7.601 1.00 73.50 83 ASN A C 1
ATOM 645 O O . ASN A 1 83 ? -3.970 -15.170 8.398 1.00 73.50 83 ASN A O 1
ATOM 649 N N . MET A 1 84 ? -5.433 -16.668 7.595 1.00 77.81 84 MET A N 1
ATOM 650 C CA . MET A 1 84 ? -6.509 -16.331 8.530 1.00 77.81 84 MET A CA 1
ATOM 651 C C . MET A 1 84 ? -6.168 -16.646 9.991 1.00 77.81 84 MET A C 1
ATOM 653 O O . MET A 1 84 ? -6.610 -15.930 10.884 1.00 77.81 84 MET A O 1
ATOM 657 N N . GLU A 1 85 ? -5.353 -17.668 10.253 1.00 78.06 85 GLU A N 1
ATOM 658 C CA . GLU A 1 85 ? -4.962 -18.070 11.609 1.00 78.06 85 GLU A CA 1
ATOM 659 C C . GLU A 1 85 ? -4.132 -16.984 12.308 1.00 78.06 85 GLU A C 1
ATOM 661 O O . GLU A 1 85 ? -4.362 -16.665 13.477 1.00 78.06 85 GLU A O 1
ATOM 666 N N . GLN A 1 86 ? -3.223 -16.342 11.569 1.00 80.94 86 GLN A N 1
ATOM 667 C CA . GLN A 1 86 ? -2.445 -15.210 12.079 1.00 80.94 86 GLN A CA 1
ATOM 668 C C . GLN A 1 86 ? -3.331 -14.010 12.413 1.00 80.94 86 GLN A C 1
ATOM 670 O O . GLN A 1 86 ? -3.128 -13.367 13.441 1.00 80.94 86 GLN A O 1
ATOM 675 N N . VAL A 1 87 ? -4.336 -13.728 11.579 1.00 83.88 87 VAL A N 1
ATOM 676 C CA . VAL A 1 87 ? -5.293 -12.642 11.831 1.00 83.88 87 VAL A CA 1
ATOM 677 C C . VAL A 1 87 ? -6.114 -12.927 13.087 1.00 83.88 87 VAL A C 1
ATOM 679 O O . VAL A 1 87 ? -6.258 -12.044 13.925 1.00 83.88 87 VAL A O 1
ATOM 682 N N . HIS A 1 88 ? -6.599 -14.157 13.266 1.00 84.38 88 HIS A N 1
ATOM 683 C CA . HIS A 1 88 ? -7.320 -14.544 14.481 1.00 84.38 88 HIS A CA 1
ATOM 684 C C . HIS A 1 88 ? -6.444 -14.432 15.730 1.00 84.38 88 HIS A C 1
ATOM 686 O O . HIS A 1 88 ? -6.851 -13.806 16.704 1.00 84.38 88 HIS A O 1
ATOM 692 N N . THR A 1 89 ? -5.212 -14.937 15.667 1.00 88.25 89 THR A N 1
ATOM 693 C CA . THR A 1 89 ? -4.248 -14.835 16.772 1.00 88.25 89 THR A CA 1
ATOM 694 C C . THR A 1 89 ? -3.952 -13.375 17.134 1.00 88.25 89 THR A C 1
ATOM 696 O O . THR A 1 89 ? -3.867 -13.027 18.313 1.00 88.25 89 THR A O 1
ATOM 699 N N . LEU A 1 90 ? -3.820 -12.504 16.127 1.00 90.06 90 LEU A N 1
ATOM 700 C CA . LEU A 1 90 ? -3.623 -11.069 16.321 1.00 90.06 90 LEU A CA 1
ATOM 701 C C . LEU A 1 90 ? -4.836 -10.423 17.000 1.00 90.06 90 LEU A C 1
ATOM 703 O O . LEU A 1 90 ? -4.665 -9.701 17.977 1.00 90.06 90 LEU A O 1
ATOM 707 N N . ILE A 1 91 ? -6.050 -10.719 16.531 1.00 90.56 91 ILE A N 1
ATOM 708 C CA . ILE A 1 91 ? -7.289 -10.201 17.125 1.00 90.56 91 ILE A CA 1
ATOM 709 C C . ILE A 1 91 ? -7.431 -10.665 18.575 1.00 90.56 91 ILE A C 1
ATOM 711 O O . ILE A 1 91 ? -7.755 -9.856 19.440 1.00 90.56 91 ILE A O 1
ATOM 715 N N . ASP A 1 92 ? -7.156 -11.935 18.871 1.00 89.75 92 ASP A N 1
ATOM 716 C CA . ASP A 1 92 ? -7.227 -12.468 20.234 1.00 89.75 92 ASP A CA 1
ATOM 717 C C . ASP A 1 92 ? -6.221 -11.788 21.166 1.00 89.75 92 ASP A C 1
ATOM 719 O O . ASP A 1 92 ? -6.529 -11.504 22.328 1.00 89.75 92 ASP A O 1
ATOM 723 N N . LYS A 1 93 ? -5.020 -11.489 20.662 1.00 93.56 93 LYS A N 1
ATOM 724 C CA . LYS A 1 93 ? -4.027 -10.690 21.384 1.00 93.56 93 LYS A CA 1
ATOM 725 C C . LYS A 1 93 ? -4.537 -9.265 21.622 1.00 93.56 93 LYS A C 1
ATOM 727 O O . LYS A 1 93 ? -4.513 -8.797 22.758 1.00 93.56 93 LYS A O 1
ATOM 732 N N . ASP A 1 94 ? -5.044 -8.603 20.589 1.00 94.44 94 ASP A N 1
ATOM 733 C CA . ASP A 1 94 ? -5.524 -7.220 20.655 1.00 94.44 94 ASP A CA 1
ATOM 734 C C . ASP A 1 94 ? -6.771 -7.074 21.548 1.00 94.44 94 ASP A C 1
ATOM 736 O O . ASP A 1 94 ? -6.972 -6.049 22.201 1.00 94.44 94 ASP A O 1
ATOM 740 N N . LEU A 1 95 ? -7.625 -8.098 21.608 1.00 92.44 95 LEU A N 1
ATOM 741 C CA . LEU A 1 95 ? -8.772 -8.154 22.516 1.00 92.44 95 LEU A CA 1
ATOM 742 C C . LEU A 1 95 ? -8.344 -8.299 23.979 1.00 92.44 95 LEU A C 1
ATOM 744 O O . LEU A 1 95 ? -9.064 -7.818 24.852 1.00 92.44 95 LEU A O 1
ATOM 748 N N . LYS A 1 96 ? -7.199 -8.935 24.256 1.00 93.69 96 LYS A N 1
ATOM 749 C CA . LYS A 1 96 ? -6.604 -8.989 25.603 1.00 93.69 96 LYS A CA 1
ATOM 750 C C . LYS A 1 96 ? -5.916 -7.676 25.972 1.00 93.69 96 LYS A C 1
ATOM 752 O O . LYS A 1 96 ? -5.996 -7.267 27.123 1.00 93.69 96 LYS A O 1
ATOM 757 N N . GLU A 1 97 ? -5.261 -7.030 25.008 1.00 93.44 97 GLU A N 1
ATOM 758 C CA . GLU A 1 97 ? -4.557 -5.758 25.203 1.00 93.44 97 GLU A CA 1
ATOM 759 C C . GLU A 1 97 ? -5.527 -4.592 25.434 1.00 93.44 97 GLU A C 1
ATOM 761 O O . GLU A 1 97 ? -5.442 -3.900 26.446 1.00 93.44 97 GLU A O 1
ATOM 766 N N . ASN A 1 98 ? -6.476 -4.377 24.517 1.00 95.00 98 ASN A N 1
ATOM 767 C CA . ASN A 1 98 ? -7.459 -3.303 24.627 1.00 95.00 98 ASN A CA 1
ATOM 768 C C . ASN A 1 98 ? -8.796 -3.689 23.964 1.00 95.00 98 ASN A C 1
ATOM 770 O O . ASN A 1 98 ? -9.062 -3.328 22.812 1.00 95.00 98 ASN A O 1
ATOM 774 N N . PRO A 1 99 ? -9.694 -4.381 24.690 1.00 92.62 99 PRO A N 1
ATOM 775 C CA . PRO A 1 99 ? -10.936 -4.888 24.114 1.00 92.62 99 PRO A CA 1
ATOM 776 C C . PRO A 1 99 ? -11.848 -3.791 23.547 1.00 92.62 99 PRO A C 1
ATOM 778 O O . PRO A 1 99 ? -12.540 -4.015 22.552 1.00 92.62 99 PRO A O 1
ATOM 781 N N . ALA A 1 100 ? -11.875 -2.608 24.170 1.00 92.25 100 ALA A N 1
ATOM 782 C CA . ALA A 1 100 ? -12.733 -1.506 23.741 1.00 92.25 100 ALA A CA 1
ATOM 783 C C . ALA A 1 100 ? -12.274 -0.924 22.396 1.00 92.25 100 ALA A C 1
ATOM 785 O O . ALA A 1 100 ? -13.088 -0.770 21.481 1.00 92.25 100 ALA A O 1
ATOM 786 N N . LEU A 1 101 ? -10.972 -0.649 22.261 1.00 94.38 101 LEU A N 1
ATOM 787 C CA . LEU A 1 101 ? -10.393 -0.134 21.024 1.00 94.38 101 LEU A CA 1
ATOM 788 C C . LEU A 1 101 ? -10.491 -1.163 19.895 1.00 94.38 101 LEU A C 1
ATOM 790 O O . LEU A 1 101 ? -10.962 -0.832 18.809 1.00 94.38 101 LEU A O 1
ATOM 794 N N . THR A 1 102 ? -10.141 -2.419 20.169 1.00 93.75 102 THR A N 1
ATOM 795 C CA . THR A 1 102 ? -10.192 -3.500 19.178 1.00 93.75 102 THR A CA 1
ATOM 796 C C . THR A 1 102 ? -11.598 -3.661 18.610 1.00 93.75 102 THR A C 1
ATOM 798 O O . THR A 1 102 ? -11.790 -3.630 17.397 1.00 93.75 102 THR A O 1
ATOM 801 N N . ARG A 1 103 ? -12.629 -3.709 19.464 1.00 91.62 103 ARG A N 1
ATOM 802 C CA . ARG A 1 103 ? -14.026 -3.775 18.999 1.00 91.62 103 ARG A CA 1
ATOM 803 C C . ARG A 1 103 ? -14.445 -2.544 18.199 1.00 91.62 103 ARG A C 1
ATOM 805 O O . ARG A 1 103 ? -15.193 -2.690 17.233 1.00 91.62 103 ARG A O 1
ATOM 812 N N . LYS A 1 104 ? -13.983 -1.346 18.577 1.00 93.62 104 LYS A N 1
ATOM 813 C CA . LYS A 1 104 ? -14.256 -0.105 17.836 1.00 93.62 104 LYS A CA 1
ATOM 814 C C . LYS A 1 104 ? -13.699 -0.186 16.411 1.00 93.62 104 LYS A C 1
ATOM 816 O O . LYS A 1 104 ? -14.441 0.091 15.472 1.00 93.62 104 LYS A O 1
ATOM 821 N N . ILE A 1 105 ? -12.444 -0.611 16.255 1.00 94.00 105 ILE A N 1
ATOM 822 C CA . ILE A 1 105 ? -11.781 -0.718 14.945 1.00 94.00 105 ILE A CA 1
ATOM 823 C C . ILE A 1 105 ? -12.429 -1.815 14.091 1.00 94.00 105 ILE A C 1
ATOM 825 O O . ILE A 1 105 ? -12.764 -1.583 12.934 1.00 94.00 105 ILE A O 1
ATOM 829 N N . LEU A 1 106 ? -12.688 -2.995 14.660 1.00 91.75 106 LEU A N 1
ATOM 830 C CA . LEU A 1 106 ? -13.347 -4.085 13.929 1.00 91.75 106 LEU A CA 1
ATOM 831 C C . LEU A 1 106 ? -14.765 -3.688 13.484 1.00 91.75 106 LEU A C 1
ATOM 833 O O . LEU A 1 106 ? -15.184 -3.994 12.366 1.00 91.75 106 LEU A O 1
ATOM 837 N N . LYS A 1 107 ? -15.496 -2.936 14.316 1.00 90.56 107 LYS A N 1
ATOM 838 C CA . LYS A 1 107 ? -16.780 -2.355 13.915 1.00 90.56 107 LYS A CA 1
ATOM 839 C C . LYS A 1 107 ? -16.609 -1.384 12.746 1.00 90.56 107 LYS A C 1
ATOM 841 O O . LYS A 1 107 ? -17.373 -1.496 11.796 1.00 90.56 107 LYS A O 1
ATOM 846 N N . GLU A 1 108 ? -15.625 -0.486 12.782 1.00 91.06 108 GLU A N 1
ATOM 847 C CA . GLU A 1 108 ? -15.321 0.419 11.662 1.00 91.06 108 GLU A CA 1
ATOM 848 C C . GLU A 1 108 ? -15.086 -0.359 10.360 1.00 91.06 108 GLU A C 1
ATOM 850 O O . GLU A 1 108 ? -15.767 -0.102 9.372 1.00 91.06 108 GLU A O 1
ATOM 855 N N . ILE A 1 109 ? -14.219 -1.377 10.381 1.00 89.50 109 ILE A N 1
ATOM 856 C CA . ILE A 1 109 ? -13.931 -2.223 9.210 1.00 89.50 109 ILE A CA 1
ATOM 857 C C . ILE A 1 109 ? -15.210 -2.873 8.665 1.00 89.50 109 ILE A C 1
ATOM 859 O O . ILE A 1 109 ? -15.421 -2.943 7.454 1.00 89.50 109 ILE A O 1
ATOM 863 N N . SER A 1 110 ? -16.087 -3.340 9.558 1.00 87.12 110 SER A N 1
ATOM 864 C CA . SER A 1 110 ? -17.333 -4.006 9.170 1.00 87.12 110 SER A CA 1
ATOM 865 C C . SER A 1 110 ? -18.356 -3.090 8.491 1.00 87.12 110 SER A C 1
ATOM 867 O O . SER A 1 110 ? -19.231 -3.601 7.793 1.00 87.12 110 SER A O 1
ATOM 869 N N . LEU A 1 111 ? -18.253 -1.769 8.686 1.00 89.75 111 LEU A N 1
ATOM 870 C CA . LEU A 1 111 ? -19.152 -0.787 8.074 1.00 89.75 111 LEU A CA 1
ATOM 871 C C . LEU A 1 111 ? -18.824 -0.531 6.599 1.00 89.75 111 LEU A C 1
ATOM 873 O O . LEU A 1 111 ? -19.697 -0.071 5.865 1.00 89.75 111 LEU A O 1
ATOM 877 N N . TYR A 1 112 ? -17.603 -0.836 6.149 1.00 86.31 112 TYR A N 1
ATOM 878 C CA . TYR A 1 112 ? -17.246 -0.699 4.740 1.00 86.31 112 TYR A CA 1
ATOM 879 C C . TYR A 1 112 ? -17.879 -1.798 3.887 1.00 86.31 112 TYR A C 1
ATOM 881 O O . TYR A 1 112 ? -17.939 -2.978 4.269 1.00 86.31 112 TYR A O 1
ATOM 889 N N . THR A 1 113 ? -18.293 -1.402 2.681 1.00 86.50 113 THR A N 1
ATOM 890 C CA . THR A 1 113 ? -18.815 -2.307 1.660 1.00 86.50 113 THR A CA 1
ATOM 891 C C . THR A 1 113 ? -17.851 -3.468 1.444 1.00 86.50 113 THR A C 1
ATOM 893 O O . THR A 1 113 ? -16.632 -3.311 1.361 1.00 86.50 113 THR A O 1
ATOM 896 N N . LYS A 1 114 ? -18.411 -4.673 1.375 1.00 78.81 114 LYS A N 1
ATOM 897 C CA . LYS A 1 114 ? -17.640 -5.880 1.098 1.00 78.81 114 LYS A CA 1
ATOM 898 C C . LYS A 1 114 ? -16.932 -5.738 -0.255 1.00 78.81 114 LYS A C 1
ATOM 900 O O . LYS A 1 114 ? -17.544 -5.278 -1.211 1.00 78.81 114 LYS A O 1
ATOM 905 N N . ASP A 1 115 ? -15.666 -6.141 -0.313 1.00 79.38 115 ASP A N 1
ATOM 906 C CA . ASP A 1 115 ? -14.824 -6.078 -1.516 1.00 79.38 115 ASP A CA 1
ATOM 907 C C . ASP A 1 115 ? -14.463 -4.651 -1.991 1.00 79.38 115 ASP A C 1
ATOM 909 O O . ASP A 1 115 ? -13.970 -4.479 -3.104 1.00 79.38 115 ASP A O 1
ATOM 913 N N . SER A 1 116 ? -14.642 -3.624 -1.145 1.00 84.94 116 SER A N 1
ATOM 914 C CA . SER A 1 116 ? -14.215 -2.253 -1.454 1.00 84.94 116 SER A CA 1
ATOM 915 C C . SER A 1 116 ? -12.728 -2.002 -1.166 1.00 84.94 116 SER A C 1
ATOM 917 O O . SER A 1 116 ? -12.085 -2.694 -0.363 1.00 84.94 116 SER A O 1
ATOM 919 N N . VAL A 1 117 ? -12.177 -0.972 -1.815 1.00 84.44 117 VAL A N 1
ATOM 920 C CA . VAL A 1 117 ? -10.795 -0.527 -1.584 1.00 84.44 117 VAL A CA 1
ATOM 921 C C . VAL A 1 117 ? -10.645 -0.005 -0.157 1.00 84.44 117 VAL A C 1
ATOM 923 O O . VAL A 1 117 ? -9.690 -0.359 0.521 1.00 84.44 117 VAL A O 1
ATOM 926 N N . GLU A 1 118 ? -11.619 0.754 0.338 1.00 88.81 118 GLU A N 1
ATOM 927 C CA . GLU A 1 118 ? -11.644 1.304 1.697 1.00 88.81 118 GLU A CA 1
ATOM 928 C C . GLU A 1 118 ? -11.604 0.189 2.740 1.00 88.81 118 GLU A C 1
ATOM 930 O O . GLU A 1 118 ? -10.821 0.249 3.682 1.00 88.81 118 GLU A O 1
ATOM 935 N N . ARG A 1 119 ? -12.384 -0.881 2.538 1.00 87.25 119 ARG A N 1
ATOM 936 C CA . ARG A 1 119 ? -12.341 -2.052 3.416 1.00 87.25 119 ARG A CA 1
ATOM 937 C C . ARG A 1 119 ? -10.961 -2.702 3.416 1.00 87.25 119 ARG A C 1
ATOM 939 O O . ARG A 1 119 ? -10.432 -3.019 4.475 1.00 87.25 119 ARG A O 1
ATOM 946 N N . THR A 1 120 ? -10.382 -2.883 2.232 1.00 86.25 120 THR A N 1
ATOM 947 C CA . THR A 1 120 ? -9.052 -3.482 2.048 1.00 86.25 120 THR A CA 1
ATOM 948 C C . THR A 1 120 ? -7.979 -2.663 2.769 1.00 86.25 120 THR A C 1
ATOM 950 O O . THR A 1 120 ? -7.151 -3.218 3.491 1.00 86.25 120 THR A O 1
ATOM 953 N N . VAL A 1 121 ? -8.014 -1.338 2.617 1.00 89.00 121 VAL A N 1
ATOM 954 C CA . VAL A 1 121 ? -7.092 -0.424 3.299 1.00 89.00 121 VAL A CA 1
ATOM 955 C C . VAL A 1 121 ? -7.313 -0.480 4.809 1.00 89.00 121 VAL A C 1
ATOM 957 O O . VAL A 1 121 ? -6.344 -0.648 5.538 1.00 89.00 121 VAL A O 1
ATOM 960 N N . ALA A 1 122 ? -8.560 -0.453 5.286 1.00 91.25 122 ALA A N 1
ATOM 961 C CA . ALA A 1 122 ? -8.861 -0.506 6.714 1.00 91.25 122 ALA A CA 1
ATOM 962 C C . ALA A 1 122 ? -8.391 -1.809 7.379 1.00 91.25 122 ALA A C 1
ATOM 964 O O . ALA A 1 122 ? -7.836 -1.777 8.479 1.00 91.25 122 ALA A O 1
ATOM 965 N N . GLU A 1 123 ? -8.566 -2.951 6.706 1.00 90.38 123 GLU A N 1
ATOM 966 C CA . GLU A 1 123 ? -8.038 -4.240 7.160 1.00 90.38 123 GLU A CA 1
ATOM 967 C C . GLU A 1 123 ? -6.507 -4.198 7.288 1.00 90.38 123 GLU A C 1
ATOM 969 O O . GLU A 1 123 ? -5.966 -4.562 8.334 1.00 90.38 123 GLU A O 1
ATOM 974 N N . LEU A 1 124 ? -5.804 -3.705 6.261 1.00 89.06 124 LEU A N 1
ATOM 975 C CA . LEU A 1 124 ? -4.343 -3.594 6.274 1.00 89.06 124 LEU A CA 1
ATOM 976 C C . LEU A 1 124 ? -3.845 -2.611 7.334 1.00 89.06 124 LEU A C 1
ATOM 978 O O . LEU A 1 124 ? -2.875 -2.919 8.026 1.00 89.06 124 LEU A O 1
ATOM 982 N N . THR A 1 125 ? -4.505 -1.464 7.498 1.00 92.62 125 THR A N 1
ATOM 983 C CA . THR A 1 125 ? -4.169 -0.470 8.522 1.00 92.62 125 THR A CA 1
ATOM 984 C C . THR A 1 125 ? -4.289 -1.068 9.920 1.00 92.62 125 THR A C 1
ATOM 986 O O . THR A 1 125 ? -3.377 -0.921 10.734 1.00 92.62 125 THR A O 1
ATOM 989 N N . TYR A 1 126 ? -5.360 -1.813 10.197 1.00 93.81 126 TYR A N 1
ATOM 990 C CA . TYR A 1 126 ? -5.513 -2.503 11.475 1.00 93.81 126 TYR A CA 1
ATOM 991 C C . TYR A 1 126 ? -4.437 -3.579 11.689 1.00 93.81 126 TYR A C 1
ATOM 993 O O . TYR A 1 126 ? -3.814 -3.632 12.756 1.00 93.81 126 TYR A O 1
ATOM 1001 N N . ILE A 1 127 ? -4.182 -4.417 10.680 1.00 90.88 127 ILE A N 1
ATOM 1002 C CA . ILE A 1 127 ? -3.193 -5.499 10.776 1.00 90.88 127 ILE A CA 1
ATOM 1003 C C . ILE A 1 127 ? -1.793 -4.922 11.007 1.00 90.88 127 ILE A C 1
ATOM 1005 O O . ILE A 1 127 ? -1.129 -5.295 11.973 1.00 90.88 127 ILE A O 1
ATOM 1009 N N . LYS A 1 128 ? -1.355 -3.984 10.161 1.00 90.94 128 LYS A N 1
ATOM 1010 C CA . LYS A 1 128 ? 0.006 -3.435 10.200 1.00 90.94 128 LYS A CA 1
ATOM 1011 C C . LYS A 1 128 ? 0.237 -2.472 11.357 1.00 90.94 128 LYS A C 1
ATOM 1013 O O . LYS A 1 128 ? 1.298 -2.514 11.973 1.00 90.94 128 LYS A O 1
ATOM 1018 N N . TYR A 1 129 ? -0.736 -1.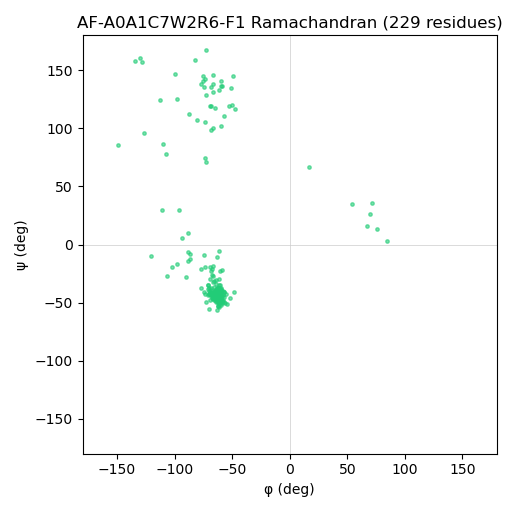612 11.648 1.00 94.06 129 TYR A N 1
ATOM 1019 C CA . TYR A 1 129 ? -0.523 -0.437 12.496 1.00 94.06 129 TYR A CA 1
ATOM 1020 C C . TYR A 1 129 ? -1.401 -0.395 13.748 1.00 94.06 129 TYR A C 1
ATOM 1022 O O . TYR A 1 129 ? -1.132 0.408 14.637 1.00 94.06 129 TYR A O 1
ATOM 1030 N N . GLY A 1 130 ? -2.403 -1.273 13.868 1.00 95.31 130 GLY A N 1
ATOM 1031 C CA . GLY A 1 130 ? -3.188 -1.409 15.099 1.00 95.31 130 GLY A CA 1
ATOM 1032 C C . GLY A 1 130 ? -4.106 -0.220 15.391 1.00 95.31 130 GLY A C 1
ATOM 1033 O O . GLY A 1 130 ? -4.423 0.044 16.548 1.00 95.31 130 GLY A O 1
ATOM 1034 N N . VAL A 1 131 ? -4.520 0.515 14.360 1.00 96.75 131 VAL A N 1
ATOM 1035 C CA . VAL A 1 131 ? -5.330 1.739 14.470 1.00 96.75 131 VAL A CA 1
ATOM 1036 C C . VAL A 1 131 ? -6.536 1.687 13.530 1.00 96.75 131 VAL A C 1
ATOM 1038 O O . VAL A 1 131 ? -6.562 0.902 12.582 1.00 96.75 131 VAL A O 1
ATOM 1041 N N . GLY A 1 132 ? -7.553 2.509 13.807 1.00 95.25 132 GLY A N 1
ATOM 1042 C CA . GLY A 1 132 ? -8.691 2.709 12.902 1.00 95.25 132 GLY A CA 1
ATOM 1043 C C . GLY A 1 132 ? -8.300 3.588 11.714 1.00 95.25 132 GLY A C 1
ATOM 1044 O O . GLY A 1 132 ? -7.558 4.556 11.887 1.00 95.25 132 GLY A O 1
ATOM 1045 N N . MET A 1 133 ? -8.793 3.259 10.519 1.00 94.00 133 MET A N 1
ATOM 1046 C CA . MET A 1 133 ? -8.359 3.878 9.262 1.00 94.00 133 MET A CA 1
ATOM 1047 C C . MET A 1 133 ? -8.679 5.369 9.213 1.00 94.00 133 MET A C 1
ATOM 1049 O O . MET A 1 133 ? -7.805 6.164 8.884 1.00 94.00 133 MET A O 1
ATOM 1053 N N . ASN A 1 134 ? -9.902 5.756 9.580 1.00 91.00 134 ASN A N 1
ATOM 1054 C CA . ASN A 1 134 ? -10.356 7.141 9.432 1.00 91.00 134 ASN A CA 1
ATOM 1055 C C . ASN A 1 134 ? -9.531 8.131 10.266 1.00 91.00 134 ASN A C 1
ATOM 1057 O O . ASN A 1 134 ? -9.084 9.166 9.771 1.00 91.00 134 ASN A O 1
ATOM 1061 N N . GLU A 1 135 ? -9.328 7.812 11.547 1.00 92.12 135 GLU A N 1
ATOM 1062 C CA . GLU A 1 135 ? -8.556 8.658 12.464 1.00 92.12 135 GLU A CA 1
ATOM 1063 C C . GLU A 1 135 ? -7.087 8.696 12.029 1.00 92.12 135 GLU A C 1
ATOM 1065 O O . GLU A 1 135 ? -6.499 9.771 11.901 1.00 92.12 135 GLU A O 1
ATOM 1070 N N . TYR A 1 136 ? -6.528 7.528 11.711 1.00 95.31 136 TYR A N 1
ATOM 1071 C CA . TYR A 1 136 ? -5.152 7.387 11.260 1.00 95.31 136 TYR A CA 1
ATOM 1072 C C . TYR A 1 136 ? -4.854 8.188 9.991 1.00 95.31 136 TYR A C 1
ATOM 1074 O O . TYR A 1 136 ? -3.905 8.969 9.966 1.00 95.31 136 TYR A O 1
ATOM 1082 N N . GLU A 1 137 ? -5.678 8.044 8.954 1.00 93.25 137 GLU A N 1
ATOM 1083 C CA . GLU A 1 137 ? -5.484 8.723 7.675 1.00 93.25 137 GLU A CA 1
ATOM 1084 C C . GLU A 1 137 ? -5.559 10.248 7.836 1.00 93.25 137 GLU A C 1
ATOM 1086 O O . GLU A 1 137 ? -4.781 10.980 7.217 1.00 93.25 137 GLU A O 1
ATOM 1091 N N . SER A 1 138 ? -6.457 10.734 8.701 1.00 93.25 138 SER A N 1
ATOM 1092 C CA . SER A 1 138 ? -6.583 12.164 8.988 1.00 93.25 138 SER A CA 1
ATOM 1093 C C . SER A 1 138 ? -5.306 12.739 9.609 1.00 93.25 138 SER A C 1
ATOM 1095 O O . SER A 1 138 ? -4.855 13.804 9.196 1.00 93.25 138 SER A O 1
ATOM 1097 N N . ILE A 1 139 ? -4.678 12.004 10.533 1.00 94.75 139 ILE A N 1
ATOM 1098 C CA . ILE A 1 139 ? -3.433 12.406 11.194 1.00 94.75 139 ILE A CA 1
ATOM 1099 C C . ILE A 1 139 ? -2.262 12.281 10.222 1.00 94.75 139 ILE A C 1
ATOM 1101 O O . ILE A 1 139 ? -1.507 13.237 10.048 1.00 94.75 139 ILE A O 1
ATOM 1105 N N . LEU A 1 140 ? -2.127 11.139 9.543 1.00 94.00 140 LEU A N 1
ATOM 1106 C CA . LEU A 1 140 ? -1.014 10.853 8.640 1.00 94.00 140 LEU A CA 1
ATOM 1107 C C . LEU A 1 140 ? -0.880 11.924 7.555 1.00 94.00 140 LEU A C 1
ATOM 1109 O O . LEU A 1 140 ? 0.224 12.409 7.314 1.00 94.00 140 LEU A O 1
ATOM 1113 N N . LYS A 1 141 ? -1.997 12.373 6.972 1.00 93.06 141 LYS A N 1
ATOM 1114 C CA . LYS A 1 141 ? -2.014 13.430 5.945 1.00 93.06 141 LYS A CA 1
ATOM 1115 C C . LYS A 1 141 ? -1.447 14.774 6.412 1.00 93.06 141 LYS A C 1
ATOM 1117 O O . LYS A 1 141 ? -1.024 15.564 5.573 1.00 93.06 141 LYS A O 1
ATOM 1122 N N . THR A 1 142 ? -1.436 15.042 7.717 1.00 93.88 142 THR A N 1
ATOM 1123 C CA . THR A 1 142 ? -0.877 16.282 8.287 1.00 93.88 142 THR A CA 1
ATOM 1124 C C . THR A 1 142 ? 0.622 16.200 8.560 1.00 93.88 142 THR A C 1
ATOM 1126 O O . THR A 1 142 ? 1.261 17.220 8.816 1.00 93.88 142 THR A O 1
ATOM 1129 N N . THR A 1 143 ? 1.204 15.002 8.505 1.00 94.38 143 THR A N 1
ATOM 1130 C CA . THR A 1 143 ? 2.620 14.803 8.816 1.00 94.38 143 THR A CA 1
ATOM 1131 C C . THR A 1 143 ? 3.513 15.287 7.676 1.00 94.38 143 THR A C 1
ATOM 1133 O O . THR A 1 143 ? 3.203 15.127 6.492 1.00 94.38 143 THR A O 1
ATOM 1136 N N . SER A 1 144 ? 4.676 15.842 8.026 1.00 94.81 144 SER A N 1
ATOM 1137 C CA . SER A 1 144 ? 5.689 16.230 7.038 1.00 94.81 144 SER A CA 1
ATOM 1138 C C . SER A 1 144 ? 6.166 15.030 6.221 1.00 94.81 144 SER A C 1
ATOM 1140 O O . SER A 1 144 ? 6.316 15.138 5.009 1.00 94.81 144 SER A O 1
ATOM 1142 N N . CYS A 1 145 ? 6.308 13.861 6.849 1.00 93.19 145 CYS A N 1
ATOM 1143 C CA . CYS A 1 145 ? 6.768 12.658 6.165 1.00 93.19 145 CYS A CA 1
ATOM 1144 C C . CYS A 1 145 ? 5.804 12.184 5.065 1.00 93.19 145 CYS A C 1
ATOM 1146 O O . CYS A 1 145 ? 6.255 11.685 4.036 1.00 93.19 145 CYS A O 1
ATOM 1148 N N . PHE A 1 146 ? 4.488 12.357 5.247 1.00 94.00 146 PHE A N 1
ATOM 1149 C CA . PHE A 1 146 ? 3.502 12.044 4.218 1.00 94.00 146 PHE A CA 1
ATOM 1150 C C . PHE A 1 146 ? 3.671 12.970 3.017 1.00 94.00 146 PHE A C 1
ATOM 1152 O O . PHE A 1 146 ? 3.667 12.519 1.871 1.00 94.00 146 PHE A O 1
ATOM 1159 N N . MET A 1 147 ? 3.881 14.262 3.277 1.00 94.62 147 MET A N 1
ATOM 1160 C CA . MET A 1 147 ? 4.147 15.239 2.226 1.00 94.62 147 MET A CA 1
ATOM 1161 C C . MET A 1 147 ? 5.468 14.947 1.509 1.00 94.62 147 MET A C 1
ATOM 1163 O O . MET A 1 147 ? 5.509 14.981 0.279 1.00 94.62 147 MET A O 1
ATOM 1167 N N . ASP A 1 148 ? 6.520 14.577 2.238 1.00 94.94 148 ASP A N 1
ATOM 1168 C CA . ASP A 1 148 ? 7.813 14.193 1.667 1.00 94.94 148 ASP A CA 1
ATOM 1169 C C . ASP A 1 148 ? 7.709 12.940 0.797 1.00 94.94 148 ASP A C 1
ATOM 1171 O O . ASP A 1 148 ? 8.247 12.917 -0.313 1.00 94.94 148 ASP A O 1
ATOM 1175 N N . PHE A 1 149 ? 6.975 11.920 1.253 1.00 95.38 149 PHE A N 1
ATOM 1176 C CA . PHE A 1 149 ? 6.705 10.716 0.474 1.00 95.38 149 PHE A CA 1
ATOM 1177 C C . PHE A 1 149 ? 5.911 11.036 -0.793 1.00 95.38 149 PHE A C 1
ATOM 1179 O O . PHE A 1 149 ? 6.332 10.662 -1.888 1.00 95.38 149 PHE A O 1
ATOM 1186 N N . LYS A 1 150 ? 4.805 11.779 -0.669 1.00 95.06 150 LYS A N 1
ATOM 1187 C CA . LYS A 1 150 ? 3.966 12.194 -1.801 1.00 95.06 150 LYS A CA 1
ATOM 1188 C C . LYS A 1 150 ? 4.785 12.950 -2.847 1.00 95.06 150 LYS A C 1
ATOM 1190 O O . LYS A 1 150 ? 4.763 12.597 -4.026 1.00 95.06 150 LYS A O 1
ATOM 1195 N N . ASN A 1 151 ? 5.548 13.950 -2.411 1.00 96.31 151 ASN A N 1
ATOM 1196 C CA . ASN A 1 151 ? 6.395 14.758 -3.284 1.00 96.31 151 ASN A CA 1
ATOM 1197 C C . ASN A 1 151 ? 7.535 13.923 -3.892 1.00 96.31 151 ASN A C 1
ATOM 1199 O O . ASN A 1 151 ? 7.855 14.066 -5.072 1.00 96.31 151 ASN A O 1
ATOM 1203 N N . GLY A 1 152 ? 8.147 13.032 -3.109 1.00 95.88 152 GLY A N 1
ATOM 1204 C CA . GLY A 1 152 ? 9.181 12.103 -3.563 1.00 95.88 152 GLY A CA 1
ATOM 1205 C C . GLY A 1 152 ? 8.683 11.157 -4.653 1.00 95.88 152 GLY A C 1
ATOM 1206 O O . GLY A 1 152 ? 9.302 11.070 -5.712 1.00 95.88 152 GLY A O 1
ATOM 1207 N N . MET A 1 153 ? 7.536 10.513 -4.433 1.00 94.75 153 MET A N 1
ATOM 1208 C CA . MET A 1 153 ? 6.908 9.609 -5.399 1.00 94.75 153 MET A CA 1
ATOM 1209 C C . MET A 1 153 ? 6.489 10.340 -6.673 1.00 94.75 153 MET A C 1
ATOM 1211 O O . MET A 1 153 ? 6.730 9.838 -7.770 1.00 94.75 153 MET A O 1
ATOM 1215 N N . GLN A 1 154 ? 5.924 11.546 -6.555 1.00 95.44 154 GLN A N 1
ATOM 1216 C CA . GLN A 1 154 ? 5.570 12.364 -7.716 1.00 95.44 154 GLN A CA 1
ATOM 1217 C C . GLN A 1 154 ? 6.805 12.737 -8.547 1.00 95.44 154 GLN A C 1
ATOM 1219 O O . GLN A 1 154 ? 6.763 12.663 -9.776 1.00 95.44 154 GLN A O 1
ATOM 1224 N N . ARG A 1 155 ? 7.921 13.095 -7.897 1.00 96.25 155 ARG A N 1
ATOM 1225 C CA . ARG A 1 155 ? 9.191 13.363 -8.588 1.00 96.25 155 ARG A CA 1
ATOM 1226 C C . ARG A 1 155 ? 9.733 12.120 -9.286 1.00 96.25 155 ARG A C 1
ATOM 1228 O O . ARG A 1 155 ? 10.042 12.206 -10.469 1.00 96.25 155 ARG A O 1
ATOM 1235 N N . ALA A 1 156 ? 9.796 10.979 -8.597 1.00 92.75 156 ALA A N 1
ATOM 1236 C CA . ALA A 1 156 ? 10.258 9.720 -9.187 1.00 92.75 156 ALA A CA 1
ATOM 1237 C C . ALA A 1 156 ? 9.412 9.326 -10.411 1.00 92.75 156 ALA A C 1
ATOM 1239 O O . ALA A 1 156 ? 9.952 8.988 -11.462 1.00 92.75 156 ALA A O 1
ATOM 1240 N N . HIS A 1 157 ? 8.086 9.460 -10.311 1.00 93.81 157 HIS A N 1
ATOM 1241 C CA . HIS A 1 157 ? 7.180 9.213 -11.429 1.00 93.81 157 HIS A CA 1
ATOM 1242 C C . HIS A 1 157 ? 7.418 10.172 -12.604 1.00 93.81 157 HIS A C 1
ATOM 1244 O O . HIS A 1 157 ? 7.453 9.733 -13.750 1.00 93.81 157 HIS A O 1
ATOM 1250 N N . SER A 1 158 ? 7.609 11.466 -12.331 1.00 95.25 158 SER A N 1
ATOM 1251 C CA . SER A 1 158 ? 7.888 12.472 -13.363 1.00 95.25 158 SER A CA 1
ATOM 1252 C C . SER A 1 158 ? 9.197 12.186 -14.103 1.00 95.25 158 SER A C 1
ATOM 1254 O O . SER A 1 158 ? 9.212 12.176 -15.332 1.00 95.25 158 SER A O 1
ATOM 1256 N N . VAL A 1 159 ? 10.275 11.875 -13.372 1.00 95.06 159 VAL A N 1
ATOM 1257 C CA . VAL A 1 159 ? 11.575 11.501 -13.959 1.00 95.06 159 VAL A CA 1
ATOM 1258 C C . VAL A 1 159 ? 11.424 10.276 -14.858 1.00 95.06 159 VAL A C 1
ATOM 1260 O O . VAL A 1 159 ? 11.843 10.308 -16.011 1.00 95.06 159 VAL A O 1
ATOM 1263 N N . TYR A 1 160 ? 10.759 9.228 -14.365 1.00 94.94 160 TYR A N 1
ATOM 1264 C CA . TYR A 1 160 ? 10.528 8.013 -15.140 1.00 94.94 160 TYR A CA 1
ATOM 1265 C C . TYR A 1 160 ? 9.697 8.270 -16.402 1.00 94.94 160 TYR A C 1
ATOM 1267 O O . TYR A 1 160 ? 10.046 7.818 -17.489 1.00 94.94 160 TYR A O 1
ATOM 1275 N N . SER A 1 161 ? 8.599 9.014 -16.273 1.00 95.94 161 SER A N 1
ATOM 1276 C CA . SER A 1 161 ? 7.705 9.339 -17.388 1.00 95.94 161 SER A CA 1
ATOM 1277 C C . SER A 1 161 ? 8.414 10.164 -18.466 1.00 95.94 161 SER A C 1
ATOM 1279 O O . SER A 1 161 ? 8.292 9.863 -19.652 1.00 95.94 161 SER A O 1
ATOM 1281 N N . ASN A 1 162 ? 9.203 11.164 -18.065 1.00 96.12 162 ASN A N 1
ATOM 1282 C CA . ASN A 1 162 ? 9.959 11.999 -18.997 1.00 96.12 162 ASN A CA 1
ATOM 1283 C C . ASN A 1 162 ? 11.010 11.194 -19.763 1.00 96.12 162 ASN A C 1
ATOM 1285 O O . ASN A 1 162 ? 11.105 11.337 -20.980 1.00 96.12 162 ASN A O 1
ATOM 1289 N N . GLU A 1 163 ? 11.750 10.332 -19.066 1.00 94.19 163 GLU A N 1
ATOM 1290 C CA . GLU A 1 163 ? 12.755 9.470 -19.683 1.00 94.19 163 GLU A CA 1
ATOM 1291 C C . GLU A 1 163 ? 12.108 8.487 -20.669 1.00 94.19 163 GLU A C 1
ATOM 1293 O O . GLU A 1 163 ? 12.402 8.485 -21.866 1.00 94.19 163 GLU A O 1
ATOM 1298 N N . THR A 1 164 ? 11.142 7.702 -20.185 1.00 94.56 164 THR A N 1
ATOM 1299 C CA . THR A 1 164 ? 10.524 6.616 -20.960 1.00 94.56 164 THR A CA 1
ATOM 1300 C C . THR A 1 164 ? 9.679 7.091 -22.136 1.00 94.56 164 THR A C 1
ATOM 1302 O O . THR A 1 164 ? 9.511 6.353 -23.105 1.00 94.56 164 THR A O 1
ATOM 1305 N N . ARG A 1 165 ? 9.185 8.335 -22.115 1.00 94.81 165 ARG A N 1
ATOM 1306 C CA . ARG A 1 165 ? 8.469 8.936 -23.252 1.00 94.81 165 ARG A CA 1
ATOM 1307 C C . ARG A 1 165 ? 9.339 9.031 -24.509 1.00 94.81 165 ARG A C 1
ATOM 1309 O O . ARG A 1 165 ? 8.796 9.006 -25.610 1.00 94.81 165 ARG A O 1
ATOM 1316 N N . SER A 1 166 ? 10.653 9.170 -24.351 1.00 90.00 166 SER A N 1
ATOM 1317 C CA . SER A 1 166 ? 11.592 9.311 -25.470 1.00 90.00 166 SER A CA 1
ATOM 1318 C C . SER A 1 166 ? 12.075 7.974 -26.042 1.00 90.00 166 SER A C 1
ATOM 1320 O O . SER A 1 166 ? 12.735 7.946 -27.081 1.00 90.00 166 SER A O 1
ATOM 1322 N N . TRP A 1 167 ? 11.738 6.858 -25.390 1.00 92.31 167 TRP A N 1
ATOM 1323 C CA . TRP A 1 167 ? 12.236 5.543 -25.764 1.00 92.31 167 TRP A CA 1
ATOM 1324 C C . TRP A 1 167 ? 11.675 5.084 -27.108 1.00 92.31 167 TRP A C 1
ATOM 1326 O O . TRP A 1 167 ? 10.473 4.881 -27.278 1.00 92.31 167 TRP A O 1
ATOM 1336 N N . GLN A 1 168 ? 12.579 4.857 -28.056 1.00 88.56 168 GLN A N 1
ATOM 1337 C CA . GLN A 1 168 ? 12.256 4.291 -29.364 1.00 88.56 168 GLN A CA 1
ATOM 1338 C C . GLN A 1 168 ? 11.927 2.795 -29.262 1.00 88.56 168 GLN A C 1
ATOM 1340 O O . GLN A 1 168 ? 12.179 2.142 -28.238 1.00 88.56 168 GLN A O 1
ATOM 1345 N N . SER A 1 169 ? 11.371 2.220 -30.328 1.00 89.12 169 SER A N 1
ATOM 1346 C CA . SER A 1 169 ? 11.153 0.777 -30.368 1.00 89.12 169 SER A CA 1
ATOM 1347 C C . SER A 1 169 ? 12.500 0.065 -30.402 1.00 89.12 169 SER A C 1
ATOM 1349 O O . SER A 1 169 ? 13.382 0.445 -31.164 1.00 89.12 169 SER A O 1
ATOM 1351 N N . LEU A 1 170 ? 12.661 -1.031 -29.651 1.00 88.75 170 LEU A N 1
ATOM 1352 C CA . LEU A 1 170 ? 13.883 -1.846 -29.739 1.00 88.75 170 LEU A CA 1
ATOM 1353 C C . LEU A 1 170 ? 14.126 -2.377 -31.165 1.00 88.75 170 LEU A C 1
ATOM 1355 O O . LEU A 1 170 ? 15.252 -2.697 -31.531 1.00 88.75 170 LEU A O 1
ATOM 1359 N N . ASN A 1 171 ? 13.079 -2.459 -31.993 1.00 85.31 171 ASN A N 1
ATOM 1360 C CA . ASN A 1 171 ? 13.212 -2.837 -33.397 1.00 85.31 171 ASN A CA 1
ATOM 1361 C C . ASN A 1 171 ? 13.957 -1.792 -34.237 1.00 85.31 171 ASN A C 1
ATOM 1363 O O . ASN A 1 171 ? 14.573 -2.173 -35.232 1.00 85.31 171 ASN A O 1
ATOM 1367 N N . ASP A 1 172 ? 13.939 -0.519 -33.839 1.00 85.19 172 ASP A N 1
ATOM 1368 C CA . ASP A 1 172 ? 14.599 0.562 -34.576 1.00 85.19 172 ASP A CA 1
ATOM 1369 C C . ASP A 1 172 ? 16.133 0.398 -34.543 1.00 85.19 172 ASP A C 1
ATOM 1371 O O . ASP A 1 172 ? 16.806 0.719 -35.520 1.00 85.19 172 ASP A O 1
ATOM 1375 N N . PHE A 1 173 ? 16.658 -0.246 -33.493 1.00 83.19 173 PHE A N 1
ATOM 1376 C CA . PHE A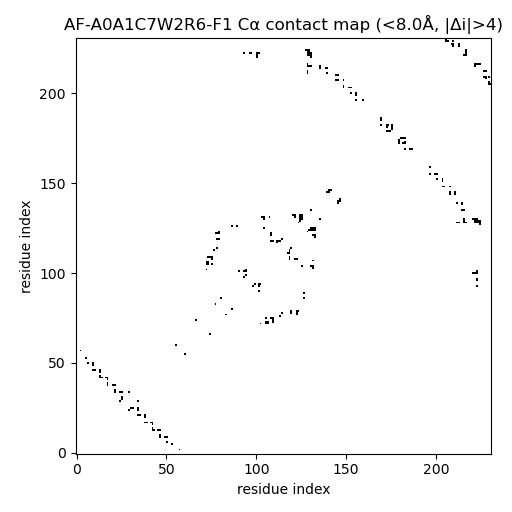 1 173 ? 18.081 -0.564 -33.288 1.00 83.19 173 PHE A CA 1
ATOM 1377 C C . PHE A 1 173 ? 18.517 -1.910 -33.908 1.00 83.19 173 PHE A C 1
ATOM 1379 O O . PHE A 1 173 ? 19.692 -2.268 -33.918 1.00 83.19 173 PHE A O 1
ATOM 1386 N N . LYS A 1 174 ? 17.590 -2.718 -34.448 1.00 73.25 174 LYS A N 1
ATOM 1387 C CA . LYS A 1 174 ? 17.935 -4.044 -35.015 1.00 73.25 174 LYS A CA 1
ATOM 1388 C C . LYS A 1 174 ? 18.664 -3.973 -36.354 1.00 73.25 174 LYS A C 1
ATOM 1390 O O . LYS A 1 174 ? 19.275 -4.957 -36.758 1.00 73.25 174 LYS A O 1
ATOM 1395 N N . ARG A 1 175 ? 18.573 -2.845 -37.061 1.00 69.81 175 ARG A N 1
ATOM 1396 C CA . ARG A 1 175 ? 19.209 -2.656 -38.378 1.00 69.81 175 ARG A CA 1
ATOM 1397 C C . ARG A 1 175 ? 20.637 -2.119 -38.282 1.00 69.81 175 ARG A C 1
ATOM 1399 O O . ARG A 1 175 ? 21.189 -1.705 -39.299 1.00 69.81 175 ARG A O 1
ATOM 1406 N N . ASP A 1 176 ? 21.211 -2.084 -37.085 1.00 66.88 176 ASP A N 1
ATOM 1407 C CA . ASP A 1 176 ? 22.501 -1.448 -36.877 1.00 66.88 176 ASP A CA 1
ATOM 1408 C C . ASP A 1 176 ? 23.653 -2.193 -37.557 1.00 66.88 176 ASP A C 1
ATOM 1410 O O . ASP A 1 176 ? 23.812 -3.409 -37.440 1.00 66.88 176 ASP A O 1
ATOM 1414 N N . ILE A 1 177 ? 24.512 -1.409 -38.216 1.00 65.25 177 ILE A N 1
ATOM 1415 C CA . ILE A 1 177 ? 25.722 -1.841 -38.940 1.00 65.25 177 ILE A CA 1
ATOM 1416 C C . ILE A 1 177 ? 26.761 -2.473 -37.975 1.00 65.25 177 ILE A C 1
ATOM 1418 O O . ILE A 1 177 ? 27.712 -3.120 -38.402 1.00 65.25 177 ILE A O 1
ATOM 1422 N N . GLY A 1 178 ? 26.559 -2.345 -36.656 1.00 63.50 178 GLY A N 1
ATOM 1423 C CA . GLY A 1 178 ? 27.447 -2.809 -35.583 1.00 63.50 178 GLY A CA 1
ATOM 1424 C C . GLY A 1 178 ? 27.106 -4.173 -34.963 1.00 63.50 178 GLY A C 1
ATOM 1425 O O . GLY A 1 178 ? 27.347 -4.356 -33.769 1.00 63.50 178 GLY A O 1
ATOM 1426 N N . ASN A 1 179 ? 26.508 -5.105 -35.717 1.00 70.94 179 ASN A N 1
ATOM 1427 C CA . ASN A 1 179 ? 26.199 -6.482 -35.280 1.00 70.94 179 ASN A CA 1
ATOM 1428 C C . ASN A 1 179 ? 25.383 -6.573 -33.965 1.00 70.94 179 ASN A C 1
ATOM 1430 O O . ASN A 1 179 ? 25.599 -7.462 -33.146 1.00 70.94 179 ASN A O 1
ATOM 1434 N N . GLY A 1 180 ? 24.472 -5.619 -33.732 1.00 80.62 180 GLY A N 1
ATOM 1435 C CA . GLY A 1 180 ? 23.596 -5.589 -32.550 1.00 80.62 180 GLY A CA 1
ATOM 1436 C C . GLY A 1 180 ? 24.188 -4.965 -31.278 1.00 80.62 180 GLY A C 1
ATOM 1437 O O . GLY A 1 180 ? 23.509 -4.935 -30.256 1.00 80.62 180 GLY A O 1
ATOM 1438 N N . SER A 1 181 ? 25.411 -4.427 -31.315 1.00 85.44 181 SER A N 1
ATOM 1439 C CA . SER A 1 181 ? 26.041 -3.782 -30.144 1.00 85.44 181 SER A CA 1
ATOM 1440 C C . SER A 1 181 ? 25.257 -2.575 -29.607 1.00 85.44 181 SER A C 1
ATOM 1442 O O . SER A 1 181 ? 25.121 -2.423 -28.395 1.00 85.44 181 SER A O 1
ATOM 1444 N N . ILE A 1 182 ? 24.682 -1.754 -30.490 1.00 88.12 182 ILE A N 1
ATOM 1445 C CA . ILE A 1 182 ? 23.840 -0.607 -30.114 1.00 88.12 182 ILE A CA 1
ATOM 1446 C C . ILE A 1 182 ? 22.526 -1.080 -29.471 1.00 88.12 182 ILE A C 1
ATOM 1448 O O . ILE A 1 182 ? 22.138 -0.561 -28.427 1.00 88.12 182 ILE A O 1
ATOM 1452 N N . LEU A 1 183 ? 21.880 -2.110 -30.032 1.00 89.75 183 LEU A N 1
ATOM 1453 C CA . LEU A 1 183 ? 20.696 -2.729 -29.427 1.00 89.75 183 LEU A CA 1
ATOM 1454 C C . LEU A 1 183 ? 20.989 -3.233 -28.007 1.00 89.75 183 LEU A C 1
ATOM 1456 O O . LEU A 1 183 ? 20.189 -2.998 -27.103 1.00 89.75 183 LEU A O 1
ATOM 1460 N N . GLN A 1 184 ? 22.124 -3.907 -27.798 1.00 91.00 184 GLN A N 1
ATOM 1461 C CA . GLN A 1 184 ? 22.494 -4.394 -26.470 1.00 91.00 184 GLN A CA 1
ATOM 1462 C C . GLN A 1 184 ? 22.748 -3.238 -25.494 1.00 91.00 184 GLN A C 1
ATOM 1464 O O . GLN A 1 184 ? 22.252 -3.272 -24.372 1.00 91.00 184 GLN A O 1
ATOM 1469 N N . ALA A 1 185 ? 23.448 -2.186 -25.929 1.00 91.50 185 ALA A N 1
ATOM 1470 C CA . ALA A 1 185 ? 23.686 -1.005 -25.102 1.00 91.50 185 ALA A CA 1
ATOM 1471 C C . ALA A 1 185 ? 22.375 -0.322 -24.665 1.00 91.50 185 ALA A C 1
ATOM 1473 O O . ALA A 1 185 ? 22.256 0.090 -23.509 1.00 91.50 185 ALA A O 1
ATOM 1474 N N . GLU A 1 186 ? 21.384 -0.248 -25.560 1.00 92.44 186 GLU A N 1
ATOM 1475 C CA . GLU A 1 186 ? 20.054 0.298 -25.268 1.00 92.44 186 GLU A CA 1
ATOM 1476 C C . GLU A 1 186 ? 19.274 -0.577 -24.272 1.00 92.44 186 GLU A C 1
ATOM 1478 O O . GLU A 1 186 ? 18.657 -0.058 -23.339 1.00 92.44 186 GLU A O 1
ATOM 1483 N N . ILE A 1 187 ? 19.323 -1.906 -24.424 1.00 93.19 187 ILE A N 1
ATOM 1484 C CA . ILE A 1 187 ? 18.718 -2.847 -23.466 1.00 93.19 187 ILE A CA 1
ATOM 1485 C C . ILE A 1 187 ? 19.343 -2.658 -22.082 1.00 93.19 187 ILE A C 1
ATOM 1487 O O . ILE A 1 187 ? 18.621 -2.414 -21.112 1.00 93.19 187 ILE A O 1
ATOM 1491 N N . ASP A 1 188 ? 20.674 -2.690 -22.000 1.00 95.75 188 ASP A N 1
ATOM 1492 C CA . ASP A 1 188 ? 21.396 -2.566 -20.736 1.00 95.75 188 ASP A CA 1
ATOM 1493 C C . ASP A 1 188 ? 21.113 -1.211 -20.064 1.00 95.75 188 ASP A C 1
ATOM 1495 O O . ASP A 1 188 ? 20.996 -1.124 -18.840 1.00 95.75 188 ASP A O 1
ATOM 1499 N N . TYR A 1 189 ? 20.991 -0.137 -20.852 1.00 95.75 189 TYR A N 1
ATOM 1500 C CA . TYR A 1 189 ? 20.602 1.181 -20.357 1.00 95.75 189 TYR A CA 1
ATOM 1501 C C . TYR A 1 189 ? 19.203 1.170 -19.732 1.00 95.75 189 TYR A C 1
ATOM 1503 O O . TYR A 1 189 ? 19.053 1.558 -18.570 1.00 95.75 189 TYR A O 1
ATOM 1511 N N . ARG A 1 190 ? 18.189 0.683 -20.460 1.00 96.06 190 ARG A N 1
ATOM 1512 C CA . ARG A 1 190 ? 16.804 0.632 -19.963 1.00 96.06 190 ARG A CA 1
ATOM 1513 C C . ARG A 1 190 ? 16.677 -0.249 -18.729 1.00 96.06 190 ARG A C 1
ATOM 1515 O O . ARG A 1 190 ? 15.945 0.103 -17.805 1.00 96.06 190 ARG A O 1
ATOM 1522 N N . GLU A 1 191 ? 17.381 -1.377 -18.683 1.00 96.56 191 GLU A N 1
ATOM 1523 C CA . GLU A 1 191 ? 17.406 -2.253 -17.510 1.00 96.56 191 GLU A CA 1
ATOM 1524 C C . GLU A 1 191 ? 17.996 -1.552 -16.286 1.00 96.56 191 GLU A C 1
ATOM 1526 O O . GLU A 1 191 ? 17.375 -1.571 -15.217 1.00 96.56 191 GLU A O 1
ATOM 1531 N N . ARG A 1 192 ? 19.148 -0.883 -16.435 1.00 97.56 192 ARG A N 1
ATOM 1532 C CA . ARG A 1 192 ? 19.746 -0.091 -15.349 1.00 97.56 192 ARG A CA 1
ATOM 1533 C C . ARG A 1 192 ? 18.806 1.018 -14.887 1.00 97.56 192 ARG A C 1
ATOM 1535 O O . ARG A 1 192 ? 18.526 1.096 -13.693 1.00 97.56 192 ARG A O 1
ATOM 1542 N N . PHE A 1 193 ? 18.250 1.798 -15.812 1.00 96.69 193 PHE A N 1
ATOM 1543 C CA . PHE A 1 193 ? 17.334 2.889 -15.482 1.00 96.69 193 PHE A CA 1
ATOM 1544 C C . PHE A 1 193 ? 16.074 2.390 -14.755 1.00 96.69 193 PHE A C 1
ATOM 1546 O O . PHE A 1 193 ? 15.680 2.931 -13.720 1.00 96.69 193 PHE A O 1
ATOM 1553 N N . ASN A 1 194 ? 15.460 1.303 -15.237 1.00 95.38 194 ASN A N 1
ATOM 1554 C CA . ASN A 1 194 ? 14.314 0.676 -14.575 1.00 95.38 194 ASN A CA 1
ATOM 1555 C C . ASN A 1 194 ? 14.675 0.193 -13.163 1.00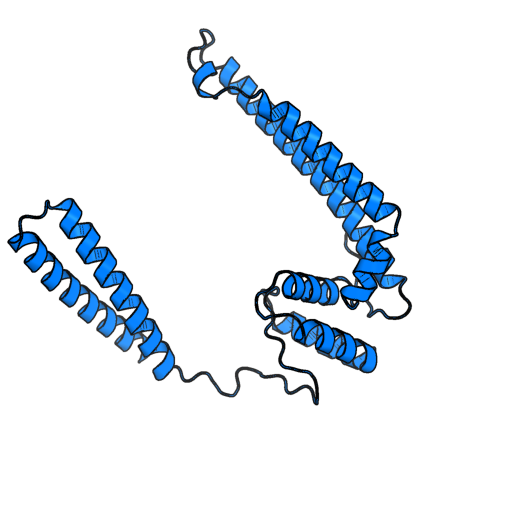 95.38 194 ASN A C 1
ATOM 1557 O O . ASN A 1 194 ? 13.908 0.409 -12.221 1.00 95.38 194 ASN A O 1
ATOM 1561 N N . LYS A 1 195 ? 15.844 -0.438 -12.998 1.00 96.69 195 LYS A N 1
ATOM 1562 C CA . LYS A 1 195 ? 16.333 -0.921 -11.701 1.00 96.69 195 LYS A CA 1
ATOM 1563 C C . LYS A 1 195 ? 16.567 0.225 -10.717 1.00 96.69 195 LYS A C 1
ATOM 1565 O O . LYS A 1 195 ? 16.140 0.127 -9.568 1.00 96.69 195 LYS A O 1
ATOM 1570 N N . GLU A 1 196 ? 17.190 1.311 -11.158 1.00 95.94 196 GLU A N 1
ATOM 1571 C CA . GLU A 1 196 ? 17.435 2.510 -10.347 1.00 95.94 196 GLU A CA 1
ATOM 1572 C C . GLU A 1 196 ? 16.133 3.210 -9.942 1.00 95.94 196 GLU A C 1
ATOM 1574 O O . GLU A 1 196 ? 15.961 3.588 -8.779 1.00 95.94 196 GLU A O 1
ATOM 1579 N N . ASN A 1 197 ? 15.165 3.316 -10.857 1.00 93.69 197 ASN A N 1
ATOM 1580 C CA . ASN A 1 197 ? 13.845 3.859 -10.546 1.00 93.69 197 ASN A CA 1
ATOM 1581 C C . ASN A 1 197 ? 13.092 2.986 -9.527 1.00 93.69 197 ASN A C 1
ATOM 1583 O O . ASN A 1 197 ? 12.517 3.506 -8.568 1.00 93.69 197 ASN A O 1
ATOM 1587 N N . MET A 1 198 ? 13.126 1.656 -9.681 1.00 93.38 198 MET A N 1
ATOM 1588 C CA . MET A 1 198 ? 12.543 0.735 -8.698 1.00 93.38 198 MET A CA 1
ATOM 1589 C C . MET A 1 198 ? 13.222 0.858 -7.330 1.00 93.38 198 MET A C 1
ATOM 1591 O O . MET A 1 198 ? 12.528 0.900 -6.314 1.00 93.38 198 MET A O 1
ATOM 1595 N N . ALA A 1 199 ? 14.553 0.963 -7.290 1.00 95.50 199 ALA A N 1
ATOM 1596 C CA . ALA A 1 199 ? 15.302 1.169 -6.052 1.00 95.50 199 ALA A CA 1
ATOM 1597 C C . ALA A 1 199 ? 14.929 2.500 -5.380 1.00 95.50 199 ALA A C 1
ATOM 1599 O O . ALA A 1 199 ? 14.679 2.533 -4.178 1.00 95.50 199 ALA A O 1
ATOM 1600 N N . THR A 1 200 ? 14.796 3.576 -6.158 1.00 94.62 200 THR A N 1
ATOM 1601 C CA . THR A 1 200 ? 14.363 4.892 -5.663 1.00 94.62 200 THR A CA 1
ATOM 1602 C C . THR A 1 200 ? 12.967 4.825 -5.046 1.00 94.62 200 THR A C 1
ATOM 1604 O O . THR A 1 200 ? 12.758 5.280 -3.921 1.00 94.62 200 THR A O 1
ATOM 1607 N N . GLN A 1 201 ? 12.008 4.210 -5.745 1.00 92.00 201 GLN A N 1
ATOM 1608 C CA . GLN A 1 201 ? 10.655 4.019 -5.217 1.00 92.00 201 GLN A CA 1
ATOM 1609 C C . GLN A 1 201 ? 10.642 3.140 -3.966 1.00 92.00 201 GLN A C 1
ATOM 1611 O O . GLN A 1 201 ? 9.880 3.418 -3.043 1.00 92.00 201 GLN A O 1
ATOM 1616 N N . LYS A 1 202 ? 11.475 2.095 -3.919 1.00 94.06 202 LYS A N 1
ATOM 1617 C CA . LYS A 1 202 ? 11.610 1.234 -2.743 1.00 94.06 202 LYS A CA 1
ATOM 1618 C C . LYS A 1 202 ? 12.097 2.034 -1.534 1.00 94.06 202 LYS A C 1
ATOM 1620 O O . LYS A 1 202 ? 11.420 2.030 -0.518 1.00 94.06 202 LYS A O 1
ATOM 1625 N N . VAL A 1 203 ? 13.174 2.811 -1.668 1.00 94.31 203 VAL A N 1
ATOM 1626 C CA . VAL A 1 203 ? 13.693 3.658 -0.576 1.00 94.31 203 VAL A CA 1
ATOM 1627 C C . VAL A 1 203 ? 12.633 4.641 -0.065 1.00 94.31 203 VAL A C 1
ATOM 1629 O O . VAL A 1 203 ? 12.516 4.851 1.141 1.00 94.31 203 VAL A O 1
ATOM 1632 N N . LEU A 1 204 ? 11.845 5.243 -0.963 1.00 94.06 204 LEU A N 1
ATOM 1633 C CA . LEU A 1 204 ? 10.745 6.130 -0.574 1.00 94.06 204 LEU A CA 1
ATOM 1634 C C . LEU A 1 204 ? 9.654 5.384 0.205 1.00 94.06 204 LEU A C 1
ATOM 1636 O O . LEU A 1 204 ? 9.203 5.887 1.232 1.00 94.06 204 LEU A O 1
ATOM 1640 N N . LYS A 1 205 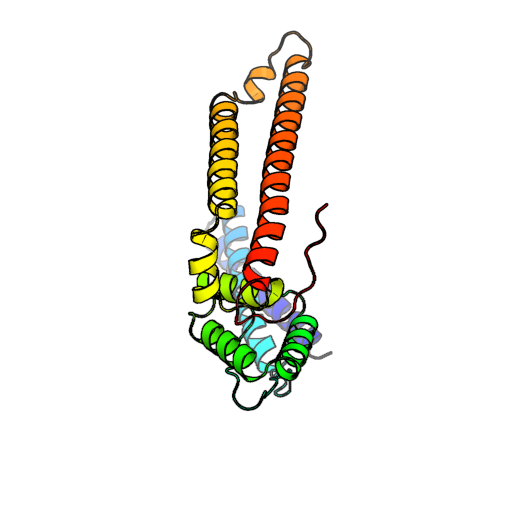? 9.255 4.194 -0.259 1.00 92.62 205 LYS A N 1
ATOM 1641 C CA . LYS A 1 205 ? 8.257 3.347 0.409 1.00 92.62 205 LYS A CA 1
ATOM 1642 C C . LYS A 1 205 ? 8.740 2.861 1.772 1.00 92.62 205 LYS A C 1
ATOM 1644 O O . LYS A 1 205 ? 8.001 3.003 2.734 1.00 92.62 205 LYS A O 1
ATOM 1649 N N . ASP A 1 206 ? 9.977 2.384 1.875 1.00 92.38 206 ASP A N 1
ATOM 1650 C CA . ASP A 1 206 ? 10.544 1.865 3.125 1.00 92.38 206 ASP A CA 1
ATOM 1651 C C . ASP A 1 206 ? 10.638 2.978 4.186 1.00 92.38 206 ASP A C 1
ATOM 1653 O O . ASP A 1 206 ? 10.277 2.790 5.348 1.00 92.38 206 ASP A O 1
ATOM 1657 N N . ARG A 1 207 ? 11.046 4.192 3.782 1.00 92.75 207 ARG A N 1
ATOM 1658 C CA . ARG A 1 207 ? 11.025 5.368 4.671 1.00 92.75 207 ARG A CA 1
ATOM 1659 C C . ARG A 1 207 ? 9.612 5.744 5.097 1.00 92.75 207 ARG A C 1
ATOM 1661 O O . ARG A 1 207 ? 9.401 6.107 6.255 1.00 92.75 207 ARG A O 1
ATOM 1668 N N . PHE A 1 208 ? 8.663 5.694 4.168 1.00 94.19 208 PHE A N 1
ATOM 1669 C CA . PHE A 1 208 ? 7.279 6.032 4.461 1.00 94.19 208 PHE A CA 1
ATOM 1670 C C . PHE A 1 208 ? 6.628 5.002 5.384 1.00 94.19 208 PHE A C 1
ATOM 1672 O O . PHE A 1 208 ? 5.984 5.416 6.336 1.00 94.19 208 PHE A O 1
ATOM 1679 N N . GLU A 1 209 ? 6.905 3.707 5.222 1.00 92.94 209 GLU A N 1
ATOM 1680 C CA . GLU A 1 209 ? 6.391 2.648 6.100 1.00 92.94 209 GLU A CA 1
ATOM 1681 C C . GLU A 1 209 ? 6.864 2.828 7.554 1.00 92.94 209 GLU A C 1
ATOM 1683 O O . GLU A 1 209 ? 6.090 2.650 8.499 1.00 92.94 209 GLU A O 1
ATOM 1688 N N . VAL A 1 210 ? 8.117 3.258 7.757 1.00 93.44 210 VAL A N 1
ATOM 1689 C CA . VAL A 1 210 ? 8.612 3.641 9.090 1.00 93.44 210 VAL A CA 1
ATOM 1690 C C . VAL A 1 210 ? 7.855 4.853 9.633 1.00 93.44 210 VAL A C 1
ATOM 1692 O O . VAL A 1 210 ? 7.546 4.891 10.827 1.00 93.44 210 VAL A O 1
ATOM 1695 N N . CYS A 1 211 ? 7.542 5.840 8.790 1.00 93.44 211 CYS A N 1
ATOM 1696 C CA . CYS A 1 211 ? 6.746 6.974 9.239 1.00 93.44 211 CYS A CA 1
ATOM 1697 C C . CYS A 1 211 ? 5.314 6.572 9.594 1.00 93.44 211 CYS A C 1
ATOM 1699 O O . CYS A 1 211 ? 4.839 6.924 10.667 1.00 93.44 211 CYS A O 1
ATOM 1701 N N . GLU A 1 212 ? 4.662 5.791 8.738 1.00 94.62 212 GLU A N 1
ATOM 1702 C CA . GLU A 1 212 ? 3.325 5.251 8.947 1.00 94.62 212 GLU A CA 1
ATOM 1703 C C . GLU A 1 212 ? 3.218 4.545 10.301 1.00 94.62 212 GLU A C 1
ATOM 1705 O O . GLU A 1 212 ? 2.285 4.814 11.064 1.00 94.62 212 GLU A O 1
ATOM 1710 N N . TYR A 1 213 ? 4.216 3.717 10.626 1.00 95.75 213 TYR A N 1
ATOM 1711 C CA . TYR A 1 213 ? 4.340 3.068 11.926 1.00 95.75 213 TYR A CA 1
ATOM 1712 C C . TYR A 1 213 ? 4.496 4.080 13.066 1.00 95.75 213 TYR A C 1
ATOM 1714 O O . TYR A 1 213 ? 3.736 4.034 14.032 1.00 95.75 213 TYR A O 1
ATOM 1722 N N . ASN A 1 214 ? 5.454 5.006 12.966 1.00 95.19 214 ASN A N 1
ATOM 1723 C CA . ASN A 1 214 ? 5.712 5.984 14.026 1.00 95.19 214 ASN A CA 1
ATOM 1724 C C . ASN A 1 214 ? 4.488 6.871 14.291 1.00 95.19 214 ASN A C 1
ATOM 1726 O O . ASN A 1 214 ? 4.162 7.138 15.445 1.00 95.19 214 ASN A O 1
ATOM 1730 N N . THR A 1 215 ? 3.784 7.296 13.238 1.00 95.69 215 THR A N 1
ATOM 1731 C CA . THR A 1 215 ? 2.539 8.055 13.353 1.00 95.69 215 THR A CA 1
ATOM 1732 C C . THR A 1 215 ? 1.487 7.239 14.087 1.00 95.69 215 THR A C 1
ATOM 1734 O O . THR A 1 215 ? 0.959 7.721 15.086 1.00 95.69 215 THR A O 1
ATOM 1737 N N . A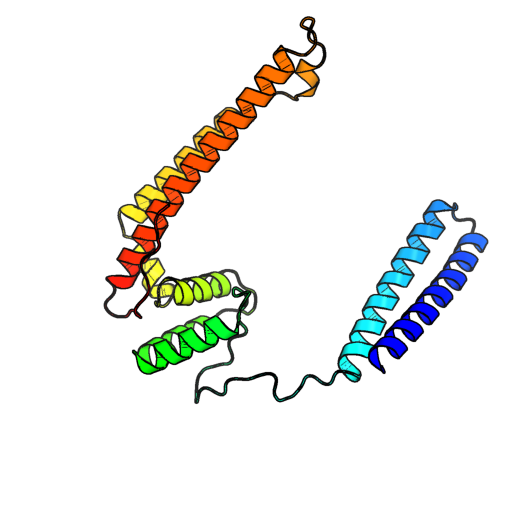LA A 1 216 ? 1.235 5.997 13.664 1.00 96.31 216 ALA A N 1
ATOM 1738 C CA . ALA A 1 216 ? 0.240 5.142 14.303 1.00 96.31 216 ALA A CA 1
ATOM 1739 C C . ALA A 1 216 ? 0.544 4.894 15.787 1.00 96.31 216 ALA A C 1
ATOM 1741 O O . ALA A 1 216 ? -0.325 5.076 16.633 1.00 96.31 216 ALA A O 1
ATOM 1742 N N . GLN A 1 217 ? 1.789 4.543 16.120 1.00 95.19 217 GLN A N 1
ATOM 1743 C CA . GLN A 1 217 ? 2.194 4.243 17.499 1.00 95.19 217 GLN A CA 1
ATOM 1744 C C . GLN A 1 217 ? 2.333 5.500 18.384 1.00 95.19 217 GLN A C 1
ATOM 1746 O O . GLN A 1 217 ? 2.477 5.390 19.598 1.00 95.19 217 GLN A O 1
ATOM 1751 N N . SER A 1 218 ? 2.267 6.704 17.805 1.00 94.56 218 SER A N 1
ATOM 1752 C CA . SER A 1 218 ? 2.187 7.970 18.552 1.00 94.56 218 SER A CA 1
ATOM 1753 C C . SER A 1 218 ? 0.752 8.392 18.890 1.00 94.56 218 SER A C 1
ATOM 1755 O O . SER A 1 218 ? 0.544 9.277 19.722 1.00 94.56 218 SER A O 1
ATOM 1757 N N . MET A 1 219 ? -0.254 7.774 18.258 1.00 94.50 219 MET A N 1
ATOM 1758 C CA . MET A 1 219 ? -1.661 8.093 18.503 1.00 94.50 219 MET A CA 1
ATOM 1759 C C . MET A 1 219 ? -2.064 7.688 19.921 1.00 94.50 219 MET A C 1
ATOM 1761 O O . MET A 1 219 ? -1.637 6.660 20.432 1.00 94.50 219 MET A O 1
ATOM 1765 N N . LYS A 1 220 ? -2.967 8.440 20.558 1.00 92.56 220 LYS A N 1
ATOM 1766 C CA . LYS A 1 220 ? -3.474 8.079 21.895 1.00 92.56 220 LYS A CA 1
ATOM 1767 C C . LYS A 1 220 ? -4.173 6.712 21.912 1.00 92.56 220 LYS A C 1
ATOM 1769 O O . LYS A 1 220 ? -4.064 5.978 22.887 1.00 92.56 220 LYS A O 1
ATOM 1774 N N . ASN A 1 221 ? -4.903 6.395 20.844 1.00 92.25 221 ASN A N 1
ATOM 1775 C CA . ASN A 1 221 ? -5.665 5.158 20.701 1.00 92.25 221 ASN A CA 1
ATOM 1776 C C . ASN A 1 221 ? -5.009 4.266 19.641 1.00 92.25 221 ASN A C 1
ATOM 1778 O O . ASN A 1 221 ? -5.399 4.309 18.475 1.00 92.25 221 ASN A O 1
ATOM 1782 N N . HIS A 1 222 ? -4.029 3.461 20.046 1.00 95.94 222 HIS A N 1
ATOM 1783 C CA . HIS A 1 222 ? -3.395 2.466 19.184 1.00 95.94 222 HIS A CA 1
ATOM 1784 C C . HIS A 1 222 ? -3.252 1.122 19.899 1.00 95.94 222 HIS A C 1
ATOM 1786 O O . HIS A 1 222 ? -3.276 1.050 21.128 1.00 95.94 222 HIS A O 1
ATOM 1792 N N . LEU A 1 223 ? -3.122 0.065 19.104 1.00 96.44 223 LEU A N 1
ATOM 1793 C CA . LEU A 1 223 ? -2.701 -1.260 19.539 1.00 96.44 223 LEU A CA 1
ATOM 1794 C C . LEU A 1 223 ? -1.223 -1.442 19.208 1.00 96.44 223 LEU A C 1
ATOM 1796 O O . LEU A 1 223 ? -0.727 -0.948 18.188 1.00 96.44 223 LEU A O 1
ATOM 1800 N N . THR A 1 224 ? -0.526 -2.183 20.057 1.00 93.81 224 THR A N 1
ATOM 1801 C CA . THR A 1 224 ? 0.913 -2.378 19.929 1.00 93.81 224 THR A CA 1
ATOM 1802 C C . THR A 1 224 ? 1.240 -3.185 18.674 1.00 93.81 224 THR A C 1
ATOM 1804 O O . THR A 1 224 ? 0.673 -4.258 18.417 1.00 93.81 224 THR A O 1
ATOM 1807 N N . ARG A 1 225 ? 2.200 -2.697 17.885 1.00 92.62 225 ARG A N 1
ATOM 1808 C CA . ARG A 1 225 ? 2.717 -3.386 16.694 1.00 92.62 225 ARG A CA 1
ATOM 1809 C C . ARG A 1 225 ? 4.234 -3.474 16.720 1.00 92.62 225 ARG A C 1
ATOM 1811 O O . ARG A 1 225 ? 4.908 -2.717 17.407 1.00 92.62 225 ARG A O 1
ATOM 1818 N N . GLN A 1 226 ? 4.773 -4.444 15.987 1.00 88.94 226 GLN A N 1
ATOM 1819 C CA . GLN A 1 226 ? 6.216 -4.534 15.797 1.00 88.94 226 GLN A CA 1
ATOM 1820 C C . GLN A 1 226 ? 6.655 -3.496 14.773 1.00 88.94 226 GLN A C 1
ATOM 1822 O O . GLN A 1 226 ? 5.998 -3.307 13.748 1.00 88.94 226 GLN A O 1
ATOM 1827 N N . ARG A 1 227 ? 7.780 -2.840 15.055 1.00 86.31 227 ARG A N 1
ATOM 1828 C CA . ARG A 1 227 ? 8.373 -1.885 14.127 1.00 86.31 227 ARG A CA 1
ATOM 1829 C C . ARG A 1 227 ? 8.746 -2.598 12.822 1.00 86.31 227 ARG A C 1
ATOM 1831 O O . ARG A 1 227 ? 9.375 -3.656 12.894 1.00 86.31 227 ARG A O 1
ATOM 1838 N N . PRO A 1 228 ? 8.408 -2.033 11.651 1.00 82.81 228 PRO A N 1
ATOM 1839 C CA . PRO A 1 228 ? 8.846 -2.584 10.378 1.00 82.81 228 PRO A CA 1
ATOM 1840 C C . PRO A 1 228 ? 10.377 -2.607 10.316 1.00 82.81 228 PRO A C 1
ATOM 1842 O O . PRO A 1 228 ? 11.048 -1.654 10.724 1.00 82.81 228 PRO A O 1
ATOM 1845 N N . VAL A 1 229 ? 10.927 -3.716 9.824 1.00 73.44 229 VAL A N 1
ATOM 1846 C CA . VAL A 1 229 ? 12.365 -3.863 9.591 1.00 73.44 229 VAL A CA 1
ATOM 1847 C C . VAL A 1 229 ? 12.677 -3.166 8.270 1.00 73.44 229 VAL A C 1
ATOM 1849 O O . VAL A 1 229 ? 12.289 -3.650 7.211 1.00 73.44 229 VAL A O 1
ATOM 1852 N N . SER A 1 230 ? 13.333 -2.006 8.328 1.00 56.56 230 SER A N 1
ATOM 1853 C CA . SER A 1 230 ? 13.820 -1.325 7.126 1.00 56.56 230 SER A CA 1
ATOM 1854 C C . SER A 1 230 ? 14.969 -2.136 6.521 1.00 56.56 230 SER A C 1
ATOM 1856 O O . SER A 1 230 ? 15.975 -2.341 7.206 1.00 56.56 230 SER A O 1
ATOM 1858 N N . ASN A 1 231 ? 14.807 -2.594 5.277 1.00 46.91 231 ASN A N 1
ATOM 1859 C CA . ASN A 1 231 ? 15.866 -3.236 4.488 1.00 46.91 231 ASN A CA 1
ATOM 1860 C C . ASN A 1 231 ? 16.747 -2.212 3.770 1.00 46.91 231 ASN A C 1
ATOM 1862 O O . ASN A 1 231 ? 16.223 -1.143 3.392 1.00 46.91 231 ASN A O 1
#

Foldseek 3Di:
DVVVVLLVVLVVVLVVQLVVQLVVCVVVVDDPVVSNVVSNVVSVVSSVVSCVVVCCVVPVPPPPPDPPPPPPQPDDPQDADPDVPVVVVVLVVQCVVPVVLSSVLSVLLVPDDPPDPQNNVSSCCCVAAQHHDPVLVVQLVPDPLSVVLVVQVVVLVVVVCVVVVPDDDLVVQVPDPPNCPVSVVSVVVVVVSVVVSVVSNLVSVLSSLQVSNVSSVPDPRGDDHDRDDRD

pLDDT: mean 80.09, std 16.47, range [38.09, 97.56]

Radius of gyration: 27.7 Å; Cα contacts (8 Å, |Δi|>4): 157; chains: 1; bounding box: 52×58×68 Å

Solvent-accessible surface area (backbone atoms only — not comparable to full-atom values): 13223 Å² total; per-residue (Å²): 113,69,70,59,52,50,53,52,52,44,51,54,52,27,54,52,51,26,55,55,43,38,51,53,35,51,76,69,69,48,56,74,69,61,29,51,51,56,22,52,54,54,26,51,54,50,36,53,52,52,48,54,56,50,48,59,70,72,50,66,75,62,93,75,69,74,73,76,79,49,90,91,56,78,91,68,85,78,84,81,62,94,51,64,66,62,52,52,54,48,50,57,48,40,44,70,74,40,47,69,61,44,51,51,35,53,49,56,41,60,70,40,58,85,94,35,70,67,26,52,51,27,51,49,38,34,72,63,35,29,34,43,45,73,67,48,53,60,53,47,69,71,35,68,62,47,52,51,37,54,53,48,52,52,48,54,49,49,55,50,51,61,56,59,71,71,61,73,60,76,70,73,36,67,77,45,94,62,86,44,53,67,37,50,54,52,50,55,47,53,53,51,52,53,52,53,51,52,51,52,52,45,56,47,48,51,55,38,52,51,46,55,43,54,55,35,71,67,42,93,75,50,42,93,60,76,80,78,83,78,128